Protein AF-G0NZN8-F1 (afdb_monomer_lite)

Radius of gyration: 22.57 Å; chains: 1; bounding box: 71×57×60 Å

pLDDT: mean 81.49, std 14.9, range [28.2, 96.81]

Sequence (370 aa):
MAAQNFDTPEHRAKIGELEAQDYAPNTYPTRTSLHMRRHNLELVEDEEGKVQGTLRNEEICMICEEEGSEEKELFSCDGQISGEMEDGRLMALEERHFRACNSKFHLECIIAYNAGNIDFHYAARTECQGKFLCPLHCCSVCNTEHKKQSAYEAELIECAQCFRAFHSKCCYPAGSEPVKVTMDFEKPTTFQMLVCPSHCHSAPALHHIPACCKPDCMKNGVLQSCRSCIRSFHPRCRAVRQINEMNAPRDQCDVCASEGVIVYIYQFMDLYNGFTLDMSTHGNISRYANNSCSNPNAEMFMKDSCTRKEKKILVLEKRCYLEAKKAIKRGEEVTIKYGDKNNGSPCFCDSCKPLVDPVELQWDKNAKDD

Secondary structure (DSSP, 8-state):
-PPP----HHHHHHHHHHHTS------TTTEEPPPPB-TTEEEEE-TTSPEEEEE----B-TTT-PBP-SSSPEEEP--B---EEETTEEPPTTTS---B---EEEHHHHHH--GGG--HHHHHSTTTT-S---GGGSBHHHHHTT-HHHHT-S-EEEBSSBS-EEETTT-PPTTPEEEEEEEESSSEEEEEEEE-GGGSPPPP-SS-EE--SSTT----SPPEEPSSSSEEE-GGG----EETTEEPPTTS-HHHHTTT-------EEEEETTEEEETTTS--GGGGPEE-SS--SEEEEEEEEEEEEETTEEEEEEEEEEEESS---TTPPPEE--SS--SSPPP-STTTS-----------TT----

Foldseek 3Di:
DDQPPCVDPVLLVVLVVLVVDDDDFLQPPQEAAAFAWDPQWDWDQDPVRAIAIEGHLDQAASQPRHHADPVFHKDFFSDFDAFWDDPRDGDDPVRDDGHGDSHIHGPVRQCNHQQLHDHQSQCCHPLAPVTRHFQQQFASACNLVLLGLVRNDDQWAAASTTSHIHRPQPGQAPPKDWHWYFYDDVHTTIGIHIHHCLPPDQDFAPAADEDAVDPPDPDDDDWAAARRDNYTHDLVSASYQYYPNHGQDSRHGNCVSSSHGHDDDALWADFPDPDIDGCPRPHDPVSSAAADAPDAQKEKDWDWDFPDADPNDTDTDIDIDIDGPDDADRSRGHHYHRPDDPPPDQDCHPVRNPPCPPPPPPDPPPPDDD

Organism: Caenorhabditis brenneri (NCBI:txid135651)

Structure (mmCIF, N/CA/C/O backbone):
data_AF-G0NZN8-F1
#
_entry.id   AF-G0NZN8-F1
#
loop_
_atom_site.group_PDB
_atom_site.id
_atom_site.type_symbol
_atom_site.label_atom_id
_atom_site.label_alt_id
_atom_site.label_comp_id
_atom_site.label_asym_id
_atom_site.label_entity_id
_atom_site.label_seq_id
_atom_site.pdbx_PDB_ins_code
_atom_site.Cartn_x
_atom_site.Cartn_y
_atom_site.Cartn_z
_atom_site.occupancy
_atom_site.B_iso_or_equiv
_atom_site.auth_seq_id
_atom_site.auth_comp_id
_atom_site.auth_asym_id
_atom_site.auth_atom_id
_atom_site.pdbx_PDB_model_num
ATOM 1 N N . MET A 1 1 ? -8.992 24.581 12.044 1.00 37.41 1 MET A N 1
ATOM 2 C CA . MET A 1 1 ? -8.002 23.754 12.765 1.00 37.41 1 MET A CA 1
ATOM 3 C C . MET A 1 1 ? -6.906 23.403 11.779 1.00 37.41 1 MET A C 1
ATOM 5 O O . MET A 1 1 ? -7.234 23.071 10.648 1.00 37.41 1 MET A O 1
ATOM 9 N N . ALA A 1 2 ? -5.640 23.628 12.130 1.00 40.56 2 ALA A N 1
ATOM 10 C CA . ALA A 1 2 ? -4.538 23.468 11.186 1.00 40.56 2 ALA A CA 1
ATOM 11 C C . ALA A 1 2 ? -4.242 21.976 10.997 1.00 40.56 2 ALA A C 1
ATOM 13 O O . ALA A 1 2 ? -3.986 21.283 11.977 1.00 40.56 2 ALA A O 1
ATOM 14 N N . ALA A 1 3 ? -4.283 21.490 9.753 1.00 54.34 3 ALA A N 1
ATOM 15 C CA . ALA A 1 3 ? -3.669 20.213 9.413 1.00 54.34 3 ALA A CA 1
ATOM 16 C C . ALA A 1 3 ? -2.225 20.215 9.934 1.00 54.34 3 ALA A C 1
ATOM 18 O O . ALA A 1 3 ? -1.553 21.250 9.859 1.00 54.34 3 ALA A O 1
ATOM 19 N N . GLN A 1 4 ? -1.760 19.092 10.484 1.00 62.84 4 GLN A N 1
ATOM 20 C CA . GLN A 1 4 ? -0.379 18.983 10.934 1.00 62.84 4 GLN A CA 1
ATOM 21 C C . GLN A 1 4 ? 0.535 19.330 9.751 1.00 62.84 4 GLN A C 1
ATOM 23 O O . GLN A 1 4 ? 0.457 18.721 8.682 1.00 62.84 4 GLN A O 1
ATOM 28 N N . ASN A 1 5 ? 1.317 20.401 9.905 1.00 66.94 5 ASN A N 1
ATOM 29 C CA . ASN A 1 5 ? 2.192 20.867 8.844 1.00 66.94 5 ASN A CA 1
ATOM 30 C C . ASN A 1 5 ? 3.453 20.007 8.858 1.00 66.94 5 ASN A C 1
ATOM 32 O O . ASN A 1 5 ? 4.399 20.300 9.583 1.00 66.94 5 ASN A O 1
ATOM 36 N N . PHE A 1 6 ? 3.438 18.938 8.068 1.00 71.75 6 PHE A N 1
ATOM 37 C CA . PHE A 1 6 ? 4.599 18.075 7.864 1.00 71.75 6 PHE A CA 1
ATOM 38 C C . PHE A 1 6 ? 5.681 18.743 7.003 1.00 71.75 6 PHE A C 1
ATOM 40 O O . PHE A 1 6 ? 6.759 18.201 6.842 1.00 71.75 6 PHE A O 1
ATOM 47 N N . ASP A 1 7 ? 5.449 19.949 6.483 1.00 74.12 7 ASP A N 1
ATOM 48 C CA . ASP A 1 7 ? 6.386 20.660 5.614 1.00 74.12 7 ASP A CA 1
ATOM 49 C C . ASP A 1 7 ? 7.458 21.438 6.413 1.00 74.12 7 ASP A C 1
ATOM 51 O O . ASP A 1 7 ? 7.776 22.600 6.122 1.00 74.12 7 ASP A O 1
ATOM 55 N N . THR A 1 8 ? 8.005 20.821 7.466 1.00 85.94 8 THR A N 1
ATOM 56 C CA . THR A 1 8 ? 9.124 21.392 8.229 1.00 85.94 8 THR A CA 1
ATOM 57 C C . THR A 1 8 ? 10.450 21.164 7.491 1.00 85.94 8 THR A C 1
ATOM 59 O O . THR A 1 8 ? 10.578 20.210 6.717 1.00 85.94 8 THR A O 1
ATOM 62 N N . PRO A 1 9 ? 11.465 22.033 7.672 1.00 88.44 9 PRO A N 1
ATOM 63 C CA . PRO A 1 9 ? 12.795 21.807 7.106 1.00 88.44 9 PRO A CA 1
ATOM 64 C C . PRO A 1 9 ? 13.386 20.441 7.475 1.00 88.44 9 PRO A C 1
ATOM 66 O O . PRO A 1 9 ? 13.993 19.801 6.623 1.00 88.44 9 PRO A O 1
ATOM 69 N N . GLU A 1 10 ? 13.165 19.981 8.706 1.00 87.75 10 GLU A N 1
ATOM 70 C CA . GLU A 1 10 ? 13.679 18.712 9.222 1.00 87.75 10 GLU A CA 1
ATOM 71 C C . GLU A 1 10 ? 13.008 17.511 8.542 1.00 87.75 10 GLU A C 1
ATOM 73 O O . GLU A 1 10 ? 13.684 16.561 8.152 1.00 87.75 10 GLU A O 1
ATOM 78 N N . HIS A 1 11 ? 11.687 17.560 8.344 1.00 87.50 11 HIS A N 1
ATOM 79 C CA . HIS A 1 11 ? 10.950 16.501 7.649 1.00 87.50 11 HIS A CA 1
ATOM 80 C C . HIS A 1 11 ? 11.342 16.418 6.170 1.00 87.50 11 HIS A C 1
ATOM 82 O O . HIS A 1 11 ? 11.660 15.338 5.673 1.00 87.50 11 HIS A O 1
ATOM 88 N N . ARG A 1 12 ? 11.451 17.570 5.491 1.00 87.38 12 ARG A N 1
ATOM 89 C CA . ARG A 1 12 ? 11.953 17.635 4.109 1.00 87.38 12 ARG A CA 1
ATOM 90 C C . ARG A 1 12 ? 13.384 17.121 3.977 1.00 87.38 12 ARG A C 1
ATOM 92 O O . ARG A 1 12 ? 13.693 16.483 2.976 1.00 87.38 12 ARG A O 1
ATOM 99 N N . ALA A 1 13 ? 14.246 17.384 4.961 1.00 90.19 13 ALA A N 1
ATOM 100 C CA . ALA A 1 13 ? 15.604 16.848 4.975 1.00 90.19 13 ALA A CA 1
ATOM 101 C C . ALA A 1 13 ? 15.589 15.313 5.056 1.00 90.19 13 ALA A C 1
ATOM 103 O O . ALA A 1 13 ? 16.227 14.667 4.229 1.00 90.19 13 ALA A O 1
ATOM 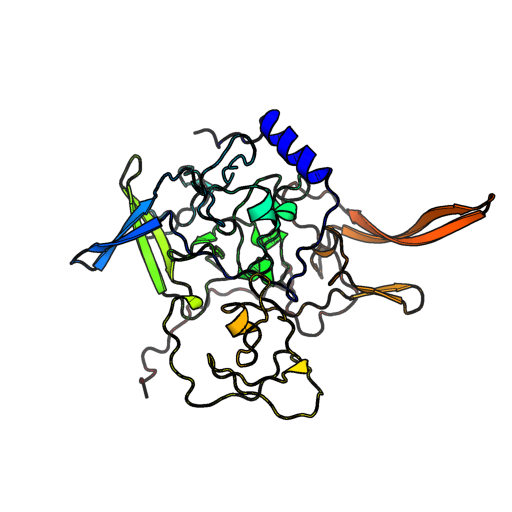104 N N . LYS A 1 14 ? 14.776 14.735 5.953 1.00 88.81 14 LYS A N 1
ATOM 105 C CA . LYS A 1 14 ? 14.597 13.277 6.078 1.00 88.81 14 LYS A CA 1
ATOM 106 C C . LYS A 1 14 ? 14.066 12.640 4.783 1.00 88.81 14 LYS A C 1
ATOM 108 O O . LYS A 1 14 ? 14.552 11.589 4.371 1.00 88.81 14 LYS A O 1
ATOM 113 N N . ILE A 1 15 ? 13.106 13.277 4.104 1.00 88.50 15 ILE A N 1
ATOM 114 C CA . ILE A 1 15 ? 12.644 12.822 2.779 1.00 88.50 15 ILE A CA 1
ATOM 115 C C . ILE A 1 15 ? 13.775 12.902 1.750 1.00 88.50 15 ILE A C 1
ATOM 117 O O . ILE A 1 15 ? 14.005 11.932 1.034 1.00 88.50 15 ILE A O 1
ATOM 121 N N . GLY A 1 16 ? 14.509 14.015 1.698 1.00 88.38 16 GLY A N 1
ATOM 122 C CA . GLY A 1 16 ? 15.619 14.197 0.762 1.00 88.38 16 GLY A CA 1
ATOM 123 C C . GLY A 1 16 ? 16.743 13.173 0.951 1.00 88.38 16 GLY A C 1
ATOM 124 O O . GLY A 1 16 ? 17.292 12.676 -0.030 1.00 88.38 16 GLY A O 1
ATOM 125 N N . GLU A 1 17 ? 17.053 12.803 2.195 1.00 89.31 17 GLU A N 1
ATOM 126 C CA . GLU A 1 17 ? 18.008 11.734 2.516 1.00 89.31 17 GLU A CA 1
ATOM 127 C C . GLU A 1 17 ? 17.549 10.372 1.989 1.00 89.31 17 GLU A C 1
ATOM 129 O O . GLU A 1 17 ? 18.358 9.611 1.460 1.00 89.31 17 GLU A O 1
ATOM 134 N N . LEU A 1 18 ? 16.253 10.070 2.096 1.00 87.06 18 LEU A N 1
ATOM 135 C CA . LEU A 1 18 ? 15.670 8.835 1.579 1.00 87.06 18 LEU A CA 1
ATOM 136 C C . LEU A 1 18 ? 15.604 8.830 0.044 1.00 87.06 18 LEU A C 1
ATOM 138 O O . LEU A 1 18 ? 15.877 7.813 -0.586 1.00 87.06 18 LEU A O 1
ATOM 142 N N . GLU A 1 19 ? 15.277 9.965 -0.575 1.00 84.62 19 GLU A N 1
ATOM 143 C CA . GLU A 1 19 ? 15.255 10.133 -2.034 1.00 84.62 19 GLU A CA 1
ATOM 144 C C . GLU A 1 19 ? 16.643 10.025 -2.668 1.00 84.62 19 GLU A C 1
ATOM 146 O O . GLU A 1 19 ? 16.759 9.554 -3.803 1.00 84.62 19 GLU A O 1
ATOM 151 N N . ALA A 1 20 ? 17.681 10.449 -1.942 1.00 85.81 20 ALA A N 1
ATOM 152 C CA . ALA A 1 20 ? 19.073 10.313 -2.354 1.00 85.81 20 ALA A CA 1
ATOM 153 C C . ALA A 1 20 ? 19.545 8.849 -2.379 1.00 85.81 20 ALA A C 1
ATOM 155 O O . ALA A 1 20 ? 20.560 8.550 -3.011 1.00 85.81 20 ALA A O 1
ATOM 156 N N . GLN A 1 21 ? 18.825 7.936 -1.720 1.00 83.50 21 GLN A N 1
ATOM 157 C CA . GLN A 1 21 ? 19.067 6.504 -1.842 1.00 83.50 21 GLN A CA 1
ATOM 158 C C . GLN A 1 21 ? 18.514 6.003 -3.181 1.00 83.50 21 GLN A C 1
ATOM 160 O O . GLN A 1 21 ? 17.389 6.327 -3.580 1.00 83.50 21 GLN A O 1
ATOM 165 N N . ASP A 1 22 ? 19.297 5.180 -3.884 1.00 75.94 22 ASP A N 1
ATOM 166 C CA . ASP A 1 22 ? 18.826 4.526 -5.103 1.00 75.94 22 ASP A CA 1
ATOM 167 C C . ASP A 1 22 ? 17.551 3.728 -4.802 1.00 75.94 22 ASP A C 1
ATOM 169 O O . ASP A 1 22 ? 17.490 2.934 -3.860 1.00 75.94 22 ASP A O 1
ATOM 173 N N . TYR A 1 23 ? 16.512 3.923 -5.619 1.00 75.25 23 TYR A N 1
ATOM 174 C CA . TYR A 1 23 ? 15.271 3.175 -5.460 1.00 75.25 23 TYR A CA 1
ATOM 175 C C . TYR A 1 23 ? 15.525 1.682 -5.702 1.00 75.25 23 TYR A C 1
ATOM 177 O O . TYR A 1 23 ? 15.785 1.254 -6.829 1.00 75.25 23 TYR A O 1
ATOM 185 N N . ALA A 1 24 ? 15.408 0.888 -4.640 1.00 70.38 24 ALA A N 1
ATOM 186 C CA . ALA A 1 24 ? 15.489 -0.562 -4.694 1.00 70.38 24 ALA A CA 1
ATOM 187 C C . ALA A 1 24 ? 14.076 -1.171 -4.612 1.00 70.38 24 ALA A C 1
ATOM 189 O O . ALA A 1 24 ? 13.391 -0.977 -3.606 1.00 70.38 24 ALA A O 1
ATOM 190 N N . PRO A 1 25 ? 13.609 -1.916 -5.634 1.00 67.88 25 PRO A N 1
ATOM 191 C CA . PRO A 1 25 ? 12.319 -2.591 -5.563 1.00 67.88 25 PRO A CA 1
ATOM 192 C C . PRO A 1 25 ? 12.316 -3.674 -4.473 1.00 67.88 25 PRO A C 1
ATOM 194 O O . PRO A 1 25 ? 13.276 -4.426 -4.311 1.00 67.88 25 PRO A O 1
ATOM 197 N N . ASN A 1 26 ? 11.189 -3.812 -3.774 1.00 71.56 26 ASN A N 1
ATOM 198 C CA . ASN A 1 26 ? 11.023 -4.634 -2.566 1.00 71.56 26 ASN A CA 1
ATOM 199 C C . ASN A 1 26 ? 11.030 -6.173 -2.775 1.00 71.56 26 ASN A C 1
ATOM 201 O O . ASN A 1 26 ? 10.615 -6.918 -1.893 1.00 71.56 26 ASN A O 1
ATOM 205 N N . THR A 1 27 ? 11.508 -6.701 -3.908 1.00 76.94 27 THR A N 1
ATOM 206 C CA . THR A 1 27 ? 11.572 -8.147 -4.259 1.00 76.94 27 THR A CA 1
ATOM 207 C C . THR A 1 27 ? 10.256 -8.951 -4.167 1.00 76.94 27 THR A C 1
ATOM 209 O O . THR A 1 27 ? 10.263 -10.179 -4.332 1.00 76.94 27 THR A O 1
ATOM 212 N N . TYR A 1 28 ? 9.116 -8.284 -3.968 1.00 77.81 28 TYR A N 1
ATOM 213 C CA . TYR A 1 28 ? 7.790 -8.898 -3.987 1.00 77.81 28 TYR A CA 1
ATOM 214 C C . TYR A 1 28 ? 7.434 -9.382 -5.411 1.00 77.81 28 TYR A C 1
ATOM 216 O O . TYR A 1 28 ? 7.792 -8.718 -6.386 1.00 77.81 28 TYR A O 1
ATOM 224 N N . PRO A 1 29 ? 6.733 -10.524 -5.588 1.00 77.38 29 PRO A N 1
ATOM 225 C CA . PRO A 1 29 ? 6.253 -11.462 -4.564 1.00 77.38 29 PRO A CA 1
ATOM 226 C C . PRO A 1 29 ? 7.259 -12.568 -4.205 1.00 77.38 29 PRO A C 1
ATOM 228 O O . PRO A 1 29 ? 6.920 -13.484 -3.461 1.00 77.38 29 PRO A O 1
ATOM 231 N N . THR A 1 30 ? 8.480 -12.553 -4.750 1.00 80.75 30 THR A N 1
ATOM 232 C CA . THR A 1 30 ? 9.438 -13.663 -4.566 1.00 80.75 30 THR A CA 1
ATOM 233 C C . THR A 1 30 ? 9.820 -13.842 -3.095 1.00 80.75 30 THR A C 1
ATOM 235 O O . THR A 1 30 ? 9.888 -14.975 -2.600 1.00 80.75 30 THR A O 1
ATOM 238 N N . ARG A 1 31 ? 10.027 -12.718 -2.400 1.00 82.69 31 ARG A N 1
ATOM 239 C CA . ARG A 1 31 ? 10.201 -12.625 -0.949 1.00 82.69 31 ARG A CA 1
ATOM 240 C C . ARG A 1 31 ? 9.135 -11.685 -0.404 1.00 82.69 31 ARG A C 1
ATOM 242 O O . ARG A 1 31 ? 8.933 -10.621 -0.979 1.00 82.69 31 ARG A O 1
ATOM 249 N N . THR A 1 32 ? 8.463 -12.066 0.676 1.00 87.00 32 THR A N 1
ATOM 250 C CA . THR A 1 32 ? 7.438 -11.232 1.321 1.00 87.00 32 THR A CA 1
ATOM 251 C C . THR A 1 32 ? 7.521 -11.335 2.842 1.00 87.00 32 THR A C 1
ATOM 253 O O . THR A 1 32 ? 7.977 -12.349 3.373 1.00 87.00 32 THR A O 1
ATOM 256 N N . SER A 1 33 ? 7.042 -10.318 3.547 1.00 88.12 33 SER A N 1
ATOM 257 C CA . SER A 1 33 ? 6.742 -10.381 4.973 1.00 88.12 33 SER A CA 1
ATOM 258 C C . SER A 1 33 ? 5.305 -10.848 5.201 1.00 88.12 33 SER A C 1
ATOM 260 O O . SER A 1 33 ? 4.457 -10.716 4.311 1.00 88.12 33 SER A O 1
ATOM 262 N N . LEU A 1 34 ? 5.036 -11.392 6.388 1.00 86.56 34 LEU A N 1
ATOM 263 C CA . LEU A 1 34 ? 3.664 -11.562 6.883 1.00 86.56 34 LEU A CA 1
ATOM 264 C C . LEU A 1 34 ? 3.068 -10.207 7.267 1.00 86.56 34 LEU A C 1
ATOM 266 O O . LEU A 1 34 ? 3.809 -9.278 7.600 1.00 86.56 34 LEU A O 1
ATOM 270 N N . HIS A 1 35 ? 1.738 -10.095 7.247 1.00 87.06 35 HIS A N 1
ATOM 271 C CA . HIS A 1 35 ? 1.101 -8.894 7.768 1.00 87.06 35 HIS A CA 1
ATOM 272 C C . HIS A 1 35 ? 1.284 -8.820 9.281 1.00 87.06 35 HIS A C 1
ATOM 274 O O . HIS A 1 35 ? 1.063 -9.786 10.011 1.00 87.06 35 HIS A O 1
ATOM 280 N N . MET A 1 36 ? 1.681 -7.647 9.760 1.00 90.69 36 MET A N 1
ATOM 281 C CA . MET A 1 36 ? 1.890 -7.439 11.189 1.00 90.69 36 MET A CA 1
ATOM 282 C C . MET A 1 36 ? 0.570 -7.342 11.926 1.00 90.69 36 MET A C 1
ATOM 284 O O . MET A 1 36 ? -0.392 -6.740 11.435 1.00 90.69 36 MET A O 1
ATOM 288 N N . ARG A 1 37 ? 0.555 -7.877 13.145 1.00 90.81 37 ARG A N 1
ATOM 289 C CA . ARG A 1 37 ? -0.534 -7.638 14.085 1.00 90.81 37 ARG A CA 1
ATOM 290 C C . ARG A 1 37 ? -0.518 -6.188 14.542 1.00 90.81 37 ARG A C 1
ATOM 292 O O . ARG A 1 37 ? 0.534 -5.568 14.665 1.00 90.81 37 ARG A O 1
ATOM 299 N N . ARG A 1 38 ? -1.704 -5.658 14.805 1.00 91.25 38 ARG A N 1
ATOM 300 C CA . ARG A 1 38 ? -1.876 -4.313 15.339 1.00 91.25 38 ARG A CA 1
ATOM 301 C C . ARG A 1 38 ? -1.815 -4.366 16.866 1.00 91.25 38 ARG A C 1
ATOM 303 O O . ARG A 1 38 ? -2.842 -4.528 17.505 1.00 91.25 38 ARG A O 1
ATOM 310 N N . HIS A 1 39 ? -0.619 -4.281 17.449 1.00 90.25 39 HIS A N 1
ATOM 311 C CA . HIS A 1 39 ? -0.459 -4.346 18.912 1.00 90.25 39 HIS A CA 1
ATOM 312 C C . HIS A 1 39 ? -0.761 -3.020 19.630 1.00 90.25 39 HIS A C 1
ATOM 314 O O . HIS A 1 39 ? -1.086 -3.026 20.812 1.00 90.25 39 HIS A O 1
ATOM 320 N N . ASN A 1 40 ? -0.752 -1.895 18.911 1.00 92.50 40 ASN A N 1
ATOM 321 C CA . ASN A 1 40 ? -1.072 -0.578 19.466 1.00 92.50 40 ASN A CA 1
ATOM 322 C C . ASN A 1 40 ? -2.582 -0.287 19.575 1.00 92.50 40 ASN A C 1
ATOM 324 O O . ASN A 1 40 ? -2.948 0.821 19.966 1.00 92.50 40 ASN A O 1
ATOM 328 N N . LEU A 1 41 ? -3.451 -1.234 19.203 1.00 95.06 41 LEU A N 1
ATOM 329 C CA . LEU A 1 41 ? -4.902 -1.146 19.369 1.00 95.06 41 LEU A CA 1
ATOM 330 C C . LEU A 1 41 ? -5.401 -2.380 20.118 1.00 95.06 41 LEU A C 1
ATOM 332 O O . LEU A 1 41 ? -5.391 -3.489 19.589 1.00 95.06 41 LEU A O 1
ATOM 336 N N . GLU A 1 42 ? -5.870 -2.168 21.340 1.00 94.88 42 GLU A N 1
ATOM 337 C CA . GLU A 1 42 ? -6.521 -3.199 22.142 1.00 94.88 42 GLU A CA 1
ATOM 338 C C . GLU A 1 42 ? -8.036 -3.083 21.996 1.00 94.88 42 GLU A C 1
ATOM 340 O O . GLU A 1 42 ? -8.571 -1.979 22.065 1.00 94.88 42 GLU A O 1
ATOM 345 N N . LEU A 1 43 ? -8.717 -4.210 21.788 1.00 94.88 43 LEU A N 1
ATOM 346 C CA . LEU A 1 43 ? -10.169 -4.270 21.641 1.00 94.88 43 LEU A CA 1
ATOM 347 C C . LEU A 1 43 ? -10.769 -5.046 22.809 1.00 94.88 43 LEU A C 1
ATOM 349 O O . LEU A 1 43 ? -10.331 -6.160 23.100 1.00 94.88 43 LEU A O 1
ATOM 353 N N . VAL A 1 44 ? -11.794 -4.476 23.432 1.00 95.44 44 VAL A N 1
ATOM 354 C CA . VAL A 1 44 ? -12.576 -5.109 24.495 1.00 95.44 44 VAL A CA 1
ATOM 355 C C . VAL A 1 44 ? -14.045 -5.032 24.109 1.00 95.44 44 VAL A C 1
ATOM 357 O O . VAL A 1 44 ? -14.571 -3.946 23.880 1.00 95.44 44 VAL A O 1
ATOM 360 N N . GLU A 1 45 ? -14.701 -6.181 24.012 1.00 94.12 45 GLU A N 1
ATOM 361 C CA . GLU A 1 45 ? -16.146 -6.259 23.807 1.00 94.12 45 GLU A CA 1
ATOM 362 C C . GLU A 1 45 ? -16.846 -6.269 25.169 1.00 94.12 45 GLU A C 1
ATOM 364 O O . GLU A 1 45 ? -16.458 -7.027 26.063 1.00 94.12 45 GLU A O 1
ATOM 369 N N . ASP A 1 46 ? -17.828 -5.388 25.350 1.00 91.19 46 ASP A N 1
ATOM 370 C CA . ASP A 1 46 ? -18.638 -5.344 26.565 1.00 91.19 46 ASP A CA 1
ATOM 371 C C . ASP A 1 46 ? -19.783 -6.375 26.541 1.00 91.19 46 ASP A C 1
ATOM 373 O O . ASP A 1 46 ? -20.024 -7.061 25.548 1.00 91.19 46 ASP A O 1
ATOM 377 N N . GLU A 1 47 ? -20.508 -6.497 27.657 1.00 89.94 47 GLU A N 1
ATOM 378 C CA . GLU A 1 47 ? -21.638 -7.434 27.786 1.00 89.94 47 GLU A CA 1
ATOM 379 C C . GLU A 1 47 ? -22.793 -7.138 26.806 1.00 89.94 47 GLU A C 1
ATOM 381 O O . GLU A 1 47 ? -23.636 -8.001 26.563 1.00 89.94 47 GLU A O 1
ATOM 386 N N . GLU A 1 48 ? -22.839 -5.931 26.235 1.00 88.31 48 GLU A N 1
ATOM 387 C CA . GLU A 1 48 ? -23.845 -5.484 25.268 1.00 88.31 48 GLU A CA 1
ATOM 388 C C . GLU A 1 48 ? -23.392 -5.704 23.810 1.00 88.31 48 GLU A C 1
ATOM 390 O O . GLU A 1 48 ? -24.132 -5.366 22.880 1.00 88.31 48 GLU A O 1
ATOM 395 N N . GLY A 1 49 ? -22.194 -6.262 23.597 1.00 87.62 49 GLY A N 1
ATOM 396 C CA . GLY A 1 49 ? -21.599 -6.486 22.279 1.00 87.62 49 GLY A CA 1
ATOM 397 C C . GLY A 1 49 ? -21.022 -5.222 21.634 1.00 87.62 49 GLY A C 1
ATOM 398 O O . GLY A 1 49 ? -20.795 -5.186 20.421 1.00 87.62 49 GLY A O 1
ATOM 399 N N . LYS A 1 50 ? -20.816 -4.141 22.398 1.00 90.94 50 LYS A N 1
ATOM 400 C CA . LYS A 1 50 ? -20.117 -2.950 21.902 1.00 90.94 50 LYS A CA 1
ATOM 401 C C . LYS A 1 50 ? -18.620 -3.127 22.092 1.00 90.94 50 LYS A C 1
ATOM 403 O O . LYS A 1 50 ? -18.143 -3.527 23.150 1.00 90.94 50 LYS A O 1
ATOM 408 N N . VAL A 1 51 ? -17.868 -2.751 21.065 1.00 95.75 51 VAL A N 1
ATOM 409 C CA . VAL A 1 51 ? -16.412 -2.870 21.062 1.00 95.75 51 VAL A CA 1
ATOM 410 C C . VAL A 1 51 ? -15.790 -1.531 21.452 1.00 95.75 51 VAL A C 1
ATOM 412 O O . VAL A 1 51 ? -15.936 -0.525 20.750 1.00 95.75 51 VAL A O 1
ATOM 415 N N . GLN A 1 52 ? -15.087 -1.528 22.579 1.00 96.56 52 GLN A N 1
ATOM 416 C CA . GLN A 1 52 ? -14.221 -0.443 23.028 1.00 96.56 52 GLN A CA 1
ATOM 417 C C . GLN A 1 52 ? -12.800 -0.680 22.520 1.00 96.56 52 GLN A C 1
ATOM 419 O O . GLN A 1 52 ? -12.307 -1.808 22.530 1.00 96.56 52 GLN A O 1
ATOM 424 N N . GLY A 1 53 ? -12.149 0.381 22.055 1.00 95.88 53 GLY A N 1
ATOM 425 C CA . GLY A 1 53 ? -10.782 0.362 21.558 1.00 95.88 53 GLY A CA 1
ATOM 426 C C . GLY A 1 53 ? -9.881 1.288 22.361 1.00 95.88 53 GLY A C 1
ATOM 427 O O . GLY A 1 53 ? -10.198 2.464 22.536 1.00 95.88 53 GLY A O 1
ATOM 428 N N . THR A 1 54 ? -8.723 0.787 22.776 1.00 95.31 54 THR A N 1
ATOM 429 C CA . THR A 1 54 ? -7.685 1.589 23.430 1.00 95.31 54 THR A CA 1
ATOM 430 C C . THR A 1 54 ? -6.471 1.681 22.518 1.00 95.31 54 THR A C 1
ATOM 432 O O . THR A 1 54 ? -5.814 0.675 22.244 1.00 95.31 54 THR A O 1
ATOM 435 N N . LEU A 1 55 ? -6.157 2.895 22.054 1.00 93.31 55 LEU A N 1
ATOM 436 C CA . LEU A 1 55 ? -4.924 3.168 21.319 1.00 93.31 55 LEU A CA 1
ATOM 437 C C . LEU A 1 55 ? -3.785 3.421 22.299 1.00 93.31 55 LEU A C 1
ATOM 439 O O . LEU A 1 55 ? -3.775 4.418 23.020 1.00 93.31 55 LEU A O 1
ATOM 443 N N . ARG A 1 56 ? -2.806 2.523 22.306 1.00 91.75 56 ARG A N 1
ATOM 444 C CA . ARG A 1 56 ? -1.615 2.667 23.139 1.00 91.75 56 ARG A CA 1
ATOM 445 C C . ARG A 1 56 ? -0.625 3.602 22.451 1.00 91.75 56 ARG A C 1
ATOM 447 O O . ARG A 1 56 ? -0.386 3.495 21.248 1.00 91.75 56 ARG A O 1
ATOM 454 N N . ASN A 1 57 ? -0.064 4.543 23.203 1.00 87.19 57 ASN A N 1
ATOM 455 C CA . ASN A 1 57 ? 1.016 5.398 22.720 1.00 87.19 57 ASN A CA 1
ATOM 456 C C . ASN A 1 57 ? 2.354 4.776 23.128 1.00 87.19 57 ASN A C 1
ATOM 458 O O . ASN A 1 57 ? 2.930 5.149 24.147 1.00 87.19 57 ASN A O 1
ATOM 462 N N . GLU A 1 58 ? 2.777 3.760 22.382 1.00 85.25 58 GLU A N 1
ATOM 463 C CA . GLU A 1 58 ? 3.997 3.010 22.671 1.00 85.25 58 GLU A CA 1
ATOM 464 C C . GLU A 1 58 ? 5.185 3.630 21.922 1.00 85.25 58 GLU A C 1
ATOM 466 O O . GLU A 1 58 ? 5.083 3.996 20.751 1.00 85.25 58 GLU A O 1
ATOM 471 N N . GLU A 1 59 ? 6.328 3.747 22.599 1.00 92.25 59 GLU A N 1
ATOM 472 C CA . GLU A 1 59 ? 7.599 4.185 22.003 1.00 92.25 59 GLU A CA 1
ATOM 473 C C . GLU A 1 59 ? 8.381 2.980 21.459 1.00 92.25 59 GLU A C 1
ATOM 475 O O . GLU A 1 59 ? 9.568 2.815 21.735 1.00 92.25 59 GLU A O 1
ATOM 480 N N . ILE A 1 60 ? 7.696 2.117 20.701 1.00 95.06 60 ILE A N 1
ATOM 481 C CA . ILE A 1 60 ? 8.276 0.918 20.085 1.00 95.06 60 ILE A CA 1
ATOM 482 C C . ILE A 1 60 ? 8.024 0.890 18.579 1.00 95.06 60 ILE A C 1
ATOM 484 O O . ILE A 1 60 ? 7.085 1.495 18.057 1.00 95.06 60 ILE A O 1
ATOM 488 N N . CYS A 1 61 ? 8.874 0.164 17.863 1.00 95.56 61 CYS A N 1
ATOM 489 C CA . CYS A 1 61 ? 8.702 -0.095 16.444 1.00 95.56 61 CYS A CA 1
ATOM 490 C C . CYS A 1 61 ? 7.572 -1.106 16.213 1.00 95.56 61 CYS A C 1
ATOM 492 O O . CYS A 1 61 ? 7.655 -2.242 16.678 1.00 95.56 61 CYS A O 1
ATOM 494 N N . MET A 1 62 ? 6.586 -0.764 15.376 1.00 94.50 62 MET A N 1
ATOM 495 C CA . MET A 1 62 ? 5.462 -1.663 15.074 1.00 94.50 62 MET A CA 1
ATOM 496 C C . MET A 1 62 ? 5.871 -2.961 14.342 1.00 94.50 62 MET A C 1
ATOM 498 O O . MET A 1 62 ? 5.033 -3.845 14.173 1.00 94.50 62 MET A O 1
ATOM 502 N N . ILE A 1 63 ? 7.119 -3.063 13.860 1.00 93.50 63 ILE A N 1
ATOM 503 C CA . ILE A 1 63 ? 7.641 -4.224 13.117 1.00 93.50 63 ILE A CA 1
ATOM 504 C C . ILE A 1 63 ? 8.464 -5.158 14.000 1.00 93.50 63 ILE A C 1
ATOM 506 O O . ILE A 1 63 ? 8.214 -6.360 13.995 1.00 93.50 63 ILE A O 1
ATOM 510 N N . CYS A 1 64 ? 9.474 -4.633 14.698 1.00 93.88 64 CYS A N 1
ATOM 511 C CA . CYS A 1 64 ? 10.384 -5.451 15.505 1.00 93.88 64 CYS A CA 1
ATOM 512 C C . CYS A 1 64 ? 10.052 -5.453 17.000 1.00 93.88 64 CYS A C 1
ATOM 514 O O . CYS A 1 64 ? 10.679 -6.209 17.730 1.00 93.88 64 CYS A O 1
ATOM 516 N N . GLU A 1 65 ? 9.086 -4.639 17.442 1.00 94.44 65 GLU A N 1
ATOM 517 C CA . GLU A 1 65 ? 8.652 -4.521 18.844 1.00 94.44 65 GLU A CA 1
ATOM 518 C C . GLU A 1 65 ? 9.762 -4.036 19.804 1.00 94.44 65 GLU A C 1
ATOM 520 O O . GLU A 1 65 ? 9.643 -4.159 21.019 1.00 94.44 65 GLU A O 1
ATOM 525 N N . GLU A 1 66 ? 10.835 -3.448 19.266 1.00 95.44 66 GLU A N 1
ATOM 526 C CA . GLU A 1 66 ? 11.933 -2.848 20.036 1.00 95.44 66 GLU A CA 1
ATOM 527 C C . GLU A 1 66 ? 11.733 -1.334 20.215 1.00 95.44 66 GLU A C 1
ATOM 529 O O . GLU A 1 66 ? 11.183 -0.663 19.334 1.00 95.44 66 GLU A O 1
ATOM 534 N N . GLU A 1 67 ? 12.205 -0.802 21.346 1.00 95.31 67 GLU A N 1
ATOM 535 C CA . GLU A 1 67 ? 12.245 0.636 21.637 1.00 95.31 67 GLU A CA 1
ATOM 536 C C . GLU A 1 67 ? 13.240 1.378 20.734 1.00 95.31 67 GLU A C 1
ATOM 538 O O . GLU A 1 67 ? 14.228 0.811 20.259 1.00 95.31 67 GLU A O 1
ATOM 543 N N . GLY A 1 68 ? 12.997 2.675 20.540 1.00 91.62 68 GLY A N 1
ATOM 544 C CA . GLY A 1 68 ? 13.936 3.552 19.847 1.00 91.62 68 GLY A CA 1
ATOM 545 C C . GLY A 1 68 ? 15.218 3.792 20.646 1.00 91.62 68 GLY A C 1
ATOM 546 O O . GLY A 1 68 ? 15.212 3.840 21.876 1.00 91.62 68 GLY A O 1
ATOM 547 N N . SER A 1 69 ? 16.324 4.005 19.939 1.00 91.62 69 SER A N 1
ATOM 548 C CA . SER A 1 69 ? 17.615 4.377 20.525 1.00 91.62 69 SER A CA 1
ATOM 549 C C . SER A 1 69 ? 18.261 5.533 19.758 1.00 91.62 69 SER A C 1
ATOM 551 O O . SER A 1 69 ? 17.771 5.937 18.704 1.00 91.62 69 SER A O 1
ATOM 553 N N . GLU A 1 70 ? 19.381 6.065 20.258 1.00 86.00 70 GLU A N 1
ATOM 554 C CA . GLU A 1 70 ? 20.158 7.084 19.529 1.00 86.00 70 GLU A CA 1
ATOM 555 C C . GLU A 1 70 ? 20.668 6.570 18.169 1.00 86.00 70 GLU A C 1
ATOM 557 O O . GLU A 1 70 ? 20.804 7.347 17.228 1.00 86.00 70 GLU A O 1
ATOM 562 N N . GLU A 1 71 ? 20.919 5.261 18.049 1.00 87.50 71 GLU A N 1
ATOM 563 C CA . GLU A 1 71 ? 21.386 4.625 16.809 1.00 87.50 71 GLU A CA 1
ATOM 564 C C . GLU A 1 71 ? 20.232 4.204 15.885 1.00 87.50 71 GLU A C 1
ATOM 566 O O . GLU A 1 71 ? 20.416 4.100 14.672 1.00 87.50 71 GLU A O 1
ATOM 571 N N . LYS A 1 72 ? 19.040 3.962 16.447 1.00 90.38 72 LYS A N 1
ATOM 572 C CA . LYS A 1 72 ? 17.832 3.546 15.724 1.00 90.38 72 LYS A CA 1
ATOM 573 C C . LYS A 1 72 ? 16.641 4.402 16.151 1.00 90.38 72 LYS A C 1
ATOM 575 O O . LYS A 1 72 ? 15.843 4.009 16.999 1.00 90.38 72 LYS A O 1
ATOM 580 N N . GLU A 1 73 ? 16.523 5.585 15.553 1.00 92.94 73 GLU A N 1
ATOM 581 C CA . GLU A 1 73 ? 15.401 6.494 15.809 1.00 92.94 73 GLU A CA 1
ATOM 582 C C . GLU A 1 73 ? 14.072 5.879 15.324 1.00 92.94 73 GLU A C 1
ATOM 584 O O . GLU A 1 73 ? 13.998 5.258 14.256 1.00 92.94 73 GLU A O 1
ATOM 589 N N . LEU A 1 74 ? 13.004 6.091 16.098 1.00 94.31 74 LEU A N 1
ATOM 590 C CA . LEU A 1 74 ? 11.635 5.804 15.682 1.00 94.31 74 LEU A CA 1
ATOM 591 C C . LEU A 1 74 ? 11.046 6.986 14.912 1.00 94.31 74 LEU A C 1
ATOM 593 O O . LEU A 1 74 ? 10.969 8.107 15.410 1.00 94.31 74 LEU A O 1
ATOM 597 N N . PHE A 1 75 ? 10.535 6.711 13.718 1.00 90.88 75 PHE A N 1
ATOM 598 C CA . PHE A 1 75 ? 9.824 7.685 12.899 1.00 90.88 75 PHE A CA 1
ATOM 599 C C . PHE A 1 75 ? 8.324 7.480 13.057 1.00 90.88 75 PHE A C 1
ATOM 601 O O . PHE A 1 75 ? 7.834 6.350 13.048 1.00 90.88 75 PHE A O 1
ATOM 608 N N . SER A 1 76 ? 7.594 8.584 13.194 1.00 92.94 76 SER A N 1
ATOM 609 C CA . SER A 1 76 ? 6.135 8.567 13.300 1.00 92.94 76 SER A CA 1
ATOM 610 C C . SER A 1 76 ? 5.497 8.609 11.918 1.00 92.94 76 SER A C 1
ATOM 612 O O . SER A 1 76 ? 6.013 9.249 11.004 1.00 92.94 76 SER A O 1
ATOM 614 N N . CYS A 1 77 ? 4.369 7.924 11.768 1.00 94.19 77 CYS A N 1
ATOM 615 C CA . CYS A 1 77 ? 3.581 8.002 10.551 1.00 94.19 77 CYS A CA 1
ATOM 616 C C . CYS A 1 77 ? 2.919 9.386 10.396 1.00 94.19 77 CYS A C 1
ATOM 618 O O . CYS A 1 77 ? 2.289 9.880 11.326 1.00 94.19 77 CYS A O 1
ATOM 620 N N . ASP A 1 78 ? 2.975 9.961 9.192 1.00 93.25 78 ASP A N 1
ATOM 621 C CA . ASP A 1 78 ? 2.337 11.246 8.846 1.00 93.25 78 ASP A CA 1
ATOM 622 C C . ASP A 1 78 ? 0.829 11.117 8.541 1.00 93.25 78 ASP A C 1
ATOM 624 O O . ASP A 1 78 ? 0.154 12.074 8.146 1.00 93.25 78 ASP A O 1
ATOM 628 N N . GLY A 1 79 ? 0.299 9.896 8.621 1.00 92.12 79 GLY A N 1
ATOM 629 C CA . GLY A 1 79 ? -1.093 9.591 8.333 1.00 92.12 79 GLY A CA 1
ATOM 630 C C . GLY A 1 79 ? -2.033 9.961 9.479 1.00 92.12 79 GLY A C 1
ATOM 631 O O . GLY A 1 79 ? -1.613 10.260 10.595 1.00 92.12 79 GLY A O 1
ATOM 632 N N . GLN A 1 80 ? -3.335 9.888 9.212 1.00 92.44 80 GLN A N 1
ATOM 633 C CA . GLN A 1 80 ? -4.379 10.023 10.229 1.00 92.44 80 GLN A CA 1
ATOM 634 C C . GLN A 1 80 ? -5.242 8.766 10.296 1.00 92.44 80 GLN A C 1
ATOM 636 O O . GLN A 1 80 ? -5.378 8.053 9.298 1.00 92.44 80 GLN A O 1
ATOM 641 N N . ILE A 1 81 ? -5.813 8.493 11.463 1.00 93.06 81 ILE A N 1
ATOM 642 C CA . ILE A 1 81 ? -6.713 7.356 11.665 1.00 93.06 81 ILE A CA 1
ATOM 643 C C . ILE A 1 81 ? -7.937 7.529 10.764 1.00 93.06 81 ILE A C 1
ATOM 645 O O . ILE A 1 81 ? -8.523 8.611 10.682 1.00 93.06 81 ILE A O 1
ATOM 649 N N . SER A 1 82 ? -8.311 6.464 10.062 1.00 92.50 82 SER A N 1
ATOM 650 C CA . SER A 1 82 ? -9.446 6.472 9.141 1.00 92.50 82 SER A CA 1
ATOM 651 C C . SER A 1 82 ? -10.674 5.774 9.726 1.00 92.50 82 SER A C 1
ATOM 653 O O . SER A 1 82 ? -10.583 4.991 10.667 1.00 92.50 82 SER A O 1
ATOM 655 N N . GLY A 1 83 ? -11.843 6.061 9.148 1.00 92.75 83 GLY A N 1
ATOM 656 C CA . GLY A 1 83 ? -13.091 5.383 9.499 1.00 92.75 83 GLY A CA 1
ATOM 657 C C . GLY A 1 83 ? -13.947 6.085 10.553 1.00 92.75 83 GLY A C 1
ATOM 658 O O . GLY A 1 83 ? -14.902 5.479 11.018 1.00 92.75 83 GLY A O 1
ATOM 659 N N . GLU A 1 84 ? -13.648 7.330 10.939 1.00 94.75 84 GLU A N 1
ATOM 660 C CA . GLU A 1 84 ? -14.470 8.076 11.908 1.00 94.75 84 GLU A CA 1
ATOM 661 C C . GLU A 1 84 ? -15.938 8.169 11.454 1.00 94.75 84 GLU A C 1
ATOM 663 O O . GLU A 1 84 ? -16.230 8.398 10.272 1.00 94.75 84 GLU A O 1
ATOM 668 N N . MET A 1 85 ? -16.850 7.943 12.401 1.00 94.44 85 MET A N 1
ATOM 669 C CA . MET A 1 85 ? -18.290 7.917 12.182 1.00 94.44 85 MET A CA 1
ATOM 670 C C . MET A 1 85 ? -19.007 9.036 12.936 1.00 94.44 85 MET A C 1
ATOM 672 O O . MET A 1 85 ? -18.735 9.274 14.110 1.00 94.44 85 MET A O 1
ATOM 676 N N . GLU A 1 86 ? -20.020 9.612 12.293 1.00 93.25 86 GLU A N 1
ATOM 677 C CA . GLU A 1 86 ? -20.992 10.529 12.894 1.00 93.25 86 GLU A CA 1
ATOM 678 C C . GLU A 1 86 ? -22.402 10.108 12.452 1.00 93.25 86 GLU A C 1
ATOM 680 O O . GLU A 1 86 ? -22.610 9.714 11.302 1.00 93.25 86 GLU A O 1
ATOM 685 N N . ASP A 1 87 ? -23.359 10.069 13.385 1.00 90.31 87 ASP A N 1
ATOM 686 C CA . ASP A 1 87 ? -24.750 9.643 13.140 1.00 90.31 87 ASP A CA 1
ATOM 687 C C . ASP A 1 87 ? -24.892 8.314 12.365 1.00 90.31 87 ASP A C 1
ATOM 689 O O . ASP A 1 87 ? -25.781 8.114 11.532 1.00 90.31 87 ASP A O 1
ATOM 693 N N . GLY A 1 88 ? -23.987 7.367 12.634 1.00 89.00 88 GLY A N 1
ATOM 694 C CA . GLY A 1 88 ? -23.992 6.044 12.008 1.00 89.00 88 GLY A CA 1
ATOM 695 C C . GLY A 1 88 ? -23.457 6.002 10.573 1.00 89.00 88 GLY A C 1
ATOM 696 O O . GLY A 1 88 ? -23.560 4.952 9.936 1.00 89.00 88 GLY A O 1
ATOM 697 N N . ARG A 1 89 ? -22.859 7.088 10.069 1.00 90.69 89 ARG A N 1
ATOM 698 C CA . ARG A 1 89 ? -22.257 7.180 8.731 1.00 90.69 89 ARG A CA 1
ATOM 699 C C . ARG A 1 89 ? -20.765 7.481 8.820 1.00 90.69 89 ARG A C 1
ATOM 701 O O . ARG A 1 89 ? -20.322 8.133 9.756 1.00 90.69 89 ARG A O 1
ATOM 708 N N . LEU A 1 90 ? -19.997 7.012 7.835 1.00 90.25 90 LEU A N 1
ATOM 709 C CA . LEU A 1 90 ? -18.600 7.417 7.661 1.00 90.25 90 LEU A CA 1
ATOM 710 C C . LEU A 1 90 ? -18.543 8.909 7.329 1.00 90.25 90 LEU A C 1
ATOM 712 O O . LEU A 1 90 ? -19.156 9.333 6.350 1.00 90.25 90 LEU A O 1
ATOM 716 N N . MET A 1 91 ? -17.786 9.675 8.108 1.00 91.50 91 MET A N 1
ATOM 717 C CA . MET A 1 91 ? -17.554 11.096 7.834 1.00 91.50 91 MET A CA 1
ATOM 718 C C . MET A 1 91 ? -16.693 11.268 6.580 1.00 91.50 91 MET A C 1
ATOM 720 O O . MET A 1 91 ? -15.823 10.429 6.330 1.00 91.50 91 MET A O 1
ATOM 724 N N . ALA A 1 92 ? -16.858 12.344 5.812 1.00 86.50 92 ALA A N 1
ATOM 725 C CA . ALA A 1 92 ? -15.931 12.654 4.719 1.00 86.50 92 ALA A CA 1
ATOM 726 C C . ALA A 1 92 ? -14.569 13.126 5.268 1.00 86.50 92 ALA A C 1
ATOM 728 O O . ALA A 1 92 ? -14.481 13.586 6.405 1.00 86.50 92 ALA A O 1
ATOM 729 N N . LEU A 1 93 ? -13.481 13.007 4.497 1.00 82.94 93 LEU A N 1
ATOM 730 C CA . LEU A 1 93 ? -12.137 13.371 4.980 1.00 82.94 93 LEU A CA 1
ATOM 731 C C . LEU A 1 93 ? -12.056 14.838 5.432 1.00 82.94 93 LEU A C 1
ATOM 733 O O . LEU A 1 93 ? -11.355 15.141 6.393 1.00 82.94 93 LEU A O 1
ATOM 737 N N . GLU A 1 94 ? -12.764 15.733 4.744 1.00 84.31 94 GLU A N 1
ATOM 738 C CA . GLU A 1 94 ? -12.756 17.175 5.004 1.00 84.31 94 GLU A CA 1
ATOM 739 C C . GLU A 1 94 ? -13.524 17.560 6.277 1.00 84.31 94 GLU A C 1
ATOM 741 O O . GLU A 1 94 ? -13.311 18.644 6.820 1.00 84.31 94 GLU A O 1
ATOM 746 N N . GLU A 1 95 ? -14.411 16.681 6.745 1.00 87.00 95 GLU A N 1
ATOM 747 C CA . GLU A 1 95 ? -15.286 16.892 7.905 1.00 87.00 95 GLU A CA 1
ATOM 748 C C . GLU A 1 95 ? -14.685 16.327 9.200 1.00 87.00 95 GLU A C 1
ATOM 750 O O . GLU A 1 95 ? -15.085 16.714 10.298 1.00 87.00 95 GLU A O 1
ATOM 755 N N . ARG A 1 96 ? -13.718 15.409 9.085 1.00 85.62 96 ARG A N 1
ATOM 756 C CA . ARG A 1 96 ? -13.111 14.713 10.226 1.00 85.62 96 ARG A CA 1
ATOM 757 C C . ARG A 1 96 ? -12.166 15.616 11.011 1.00 85.62 96 ARG A C 1
ATOM 759 O O . ARG A 1 96 ? -11.429 16.434 10.454 1.00 85.62 96 ARG A O 1
ATOM 766 N N . HIS A 1 97 ? -12.112 15.389 12.321 1.00 88.38 97 HIS A N 1
ATOM 767 C CA . HIS A 1 97 ? -11.035 15.932 13.140 1.00 88.38 97 HIS A CA 1
ATOM 768 C C . HIS A 1 97 ? -9.735 15.210 12.786 1.00 88.38 97 HIS A C 1
ATOM 770 O O . HIS A 1 97 ? -9.706 13.989 12.651 1.00 88.38 97 HIS A O 1
ATOM 776 N N . PHE A 1 98 ? -8.641 15.959 12.648 1.00 89.81 98 PHE A N 1
ATOM 777 C CA . PHE A 1 98 ? -7.349 15.342 12.377 1.00 89.81 98 PHE A CA 1
ATOM 778 C C . PHE A 1 98 ? -6.887 14.547 13.603 1.00 89.81 98 PHE A C 1
ATOM 780 O O . PHE A 1 98 ? -6.608 15.123 14.655 1.00 89.81 98 PHE A O 1
ATOM 787 N N . ARG A 1 99 ? -6.783 13.224 13.455 1.00 90.88 99 ARG A N 1
ATOM 788 C CA . ARG A 1 99 ? -6.314 12.307 14.502 1.00 90.88 99 ARG A CA 1
ATOM 789 C C . ARG A 1 99 ? -5.072 11.586 14.013 1.00 90.88 99 ARG A C 1
ATOM 791 O O . ARG A 1 99 ? -5.176 10.653 13.219 1.00 90.88 99 ARG A O 1
ATOM 798 N N . ALA A 1 100 ? -3.907 12.052 14.456 1.00 91.94 100 ALA A N 1
ATOM 799 C CA . ALA A 1 100 ? -2.623 11.523 14.014 1.00 91.94 100 ALA A CA 1
ATOM 800 C C . ALA A 1 100 ? -2.543 10.003 14.213 1.00 91.94 100 ALA A C 1
ATOM 802 O O . ALA A 1 100 ? -2.974 9.466 15.235 1.00 91.94 100 ALA A O 1
ATOM 803 N N . CYS A 1 101 ? -1.971 9.310 13.232 1.00 93.50 101 CYS A N 1
ATOM 804 C CA . CYS A 1 101 ? -1.598 7.922 13.407 1.00 93.50 101 CYS A CA 1
ATOM 805 C C . CYS A 1 101 ? -0.488 7.827 14.457 1.00 93.50 101 CYS A C 1
ATOM 807 O O . CYS A 1 101 ? 0.536 8.495 14.359 1.00 93.50 101 CYS A O 1
ATOM 809 N N . ASN A 1 102 ? -0.670 6.954 15.439 1.00 93.00 102 ASN A N 1
ATOM 810 C CA . ASN A 1 102 ? 0.297 6.698 16.504 1.00 93.00 102 ASN A CA 1
ATOM 811 C C . ASN A 1 102 ? 1.315 5.597 16.152 1.00 93.00 102 ASN A C 1
ATOM 813 O O . ASN A 1 102 ? 2.033 5.132 17.029 1.00 93.00 102 ASN A O 1
ATOM 817 N N . SER A 1 103 ? 1.355 5.125 14.902 1.00 95.06 103 SER A N 1
ATOM 818 C CA . SER A 1 103 ? 2.281 4.057 14.506 1.00 95.06 103 SER A CA 1
ATOM 819 C C . SER A 1 103 ? 3.694 4.604 14.320 1.00 95.06 103 SER A C 1
ATOM 821 O O . SER A 1 103 ? 3.883 5.614 13.634 1.00 95.06 103 SER A O 1
ATOM 823 N N . LYS A 1 104 ? 4.677 3.902 14.892 1.00 95.56 104 LYS A N 1
ATOM 824 C CA . LYS A 1 104 ? 6.096 4.266 14.864 1.00 95.56 104 LYS A CA 1
ATOM 825 C C . LYS A 1 104 ? 6.960 3.133 14.324 1.00 95.56 104 LYS A C 1
ATOM 827 O O . LYS A 1 104 ? 6.651 1.961 14.522 1.00 95.56 104 LYS A O 1
ATOM 832 N N . PHE A 1 105 ? 8.037 3.467 13.621 1.00 95.25 105 PHE A N 1
ATOM 833 C CA . PHE A 1 105 ? 8.880 2.468 12.964 1.00 95.25 105 PHE A CA 1
ATOM 834 C C . PHE A 1 105 ? 10.348 2.876 12.965 1.00 95.25 105 PHE A C 1
ATOM 836 O O . PHE A 1 105 ? 10.665 4.042 12.734 1.00 95.25 105 PHE A O 1
ATOM 843 N N . HIS A 1 106 ? 11.245 1.902 13.105 1.00 94.94 106 HIS A N 1
ATOM 844 C CA . HIS A 1 106 ? 12.618 2.073 12.639 1.00 94.94 106 HIS A CA 1
ATOM 845 C C . HIS A 1 106 ? 12.619 2.161 11.111 1.00 94.94 106 HIS A C 1
ATOM 847 O O . HIS A 1 106 ? 11.946 1.369 10.440 1.00 94.94 106 HIS A O 1
ATOM 853 N N . LEU A 1 107 ? 13.403 3.091 10.561 1.00 90.75 107 LEU A N 1
ATOM 854 C CA . LEU A 1 107 ? 13.485 3.314 9.117 1.00 90.75 107 LEU A CA 1
ATOM 855 C C . LEU A 1 107 ? 13.889 2.035 8.363 1.00 90.75 107 LEU A C 1
ATOM 857 O O . LEU A 1 107 ? 13.233 1.644 7.401 1.00 90.75 107 LEU A O 1
ATOM 861 N N . GLU A 1 108 ? 14.912 1.332 8.852 1.00 90.62 108 GLU A N 1
ATOM 862 C CA . GLU A 1 108 ? 15.369 0.058 8.281 1.00 90.62 108 GLU A CA 1
ATOM 863 C C . GLU A 1 108 ? 14.272 -1.019 8.276 1.00 90.62 108 GLU A C 1
ATOM 865 O O . GLU A 1 108 ? 14.109 -1.735 7.286 1.00 90.62 108 GLU A O 1
ATOM 870 N N . CYS A 1 109 ? 13.469 -1.098 9.342 1.00 93.19 109 CYS A N 1
ATOM 871 C CA . CYS A 1 109 ? 12.398 -2.078 9.447 1.00 93.19 109 CYS A CA 1
ATOM 872 C C . CYS A 1 109 ? 11.303 -1.797 8.417 1.00 93.19 109 CYS A C 1
ATOM 874 O O . CYS A 1 109 ? 10.896 -2.711 7.701 1.00 93.19 109 CYS A O 1
ATOM 876 N N . ILE A 1 110 ? 10.820 -0.551 8.320 1.00 92.31 110 ILE A N 1
ATOM 877 C CA . ILE A 1 110 ? 9.701 -0.222 7.422 1.00 92.31 110 ILE A CA 1
ATOM 878 C C . ILE A 1 110 ? 10.104 -0.240 5.946 1.00 92.31 110 ILE A C 1
ATOM 880 O O . ILE A 1 110 ? 9.282 -0.593 5.104 1.00 92.31 110 ILE A O 1
ATOM 884 N N . ILE A 1 111 ? 11.368 0.053 5.626 1.00 89.38 111 ILE A N 1
ATOM 885 C CA . ILE A 1 111 ? 11.911 -0.125 4.271 1.00 89.38 111 ILE A CA 1
ATOM 886 C C . ILE A 1 111 ? 11.959 -1.611 3.895 1.00 89.38 111 ILE A C 1
ATOM 888 O O . ILE A 1 111 ? 11.616 -1.973 2.769 1.00 89.38 111 ILE A O 1
ATOM 892 N N . ALA A 1 112 ? 12.368 -2.479 4.826 1.00 89.12 112 ALA A N 1
ATOM 893 C CA . ALA A 1 112 ? 12.423 -3.921 4.595 1.00 89.12 112 ALA A CA 1
ATOM 894 C C . ALA A 1 112 ? 11.032 -4.583 4.570 1.00 89.12 112 ALA A C 1
ATOM 896 O O . ALA A 1 112 ? 10.868 -5.662 3.996 1.00 89.12 112 ALA A O 1
ATOM 897 N N . TYR A 1 113 ? 10.025 -3.951 5.177 1.00 90.81 113 TYR A N 1
ATOM 898 C CA . TYR A 1 113 ? 8.670 -4.481 5.252 1.00 90.81 113 TYR A CA 1
ATOM 899 C C . TYR A 1 113 ? 7.957 -4.434 3.896 1.00 90.81 113 TYR A C 1
ATOM 901 O O . TYR A 1 113 ? 7.614 -3.372 3.379 1.00 90.81 113 TYR A O 1
ATOM 909 N N . ASN A 1 114 ? 7.665 -5.610 3.339 1.00 86.50 114 ASN A N 1
ATOM 910 C CA . ASN A 1 114 ? 7.094 -5.739 1.996 1.00 86.50 114 ASN A CA 1
ATOM 911 C C . ASN A 1 114 ? 5.844 -6.639 1.933 1.00 86.50 114 ASN A C 1
ATOM 913 O O . ASN A 1 114 ? 5.507 -7.164 0.866 1.00 86.50 114 ASN A O 1
ATOM 917 N N . ALA A 1 115 ? 5.137 -6.818 3.056 1.00 87.31 115 ALA A N 1
ATOM 918 C CA . ALA A 1 115 ? 3.882 -7.572 3.077 1.00 87.31 115 ALA A CA 1
ATOM 919 C C . ALA A 1 115 ? 2.862 -6.941 2.118 1.00 87.31 115 ALA A C 1
ATOM 921 O O . ALA A 1 115 ? 2.639 -5.731 2.148 1.00 87.31 115 ALA A O 1
ATOM 922 N N . GLY A 1 116 ? 2.253 -7.747 1.245 1.00 77.56 116 GLY A N 1
ATOM 923 C CA . GLY A 1 116 ? 1.294 -7.250 0.251 1.00 77.56 116 GLY A CA 1
ATOM 924 C C . GLY A 1 116 ? 1.879 -6.175 -0.670 1.00 77.56 116 GLY A C 1
ATOM 925 O O . GLY A 1 116 ? 1.171 -5.235 -1.027 1.00 77.56 116 GLY A O 1
ATOM 926 N N . ASN A 1 117 ? 3.171 -6.282 -1.009 1.00 82.81 117 ASN A N 1
ATOM 927 C CA . ASN A 1 117 ? 3.906 -5.339 -1.852 1.00 82.81 117 ASN A CA 1
ATOM 928 C C . ASN A 1 117 ? 4.034 -3.923 -1.264 1.00 82.81 117 ASN A C 1
ATOM 930 O O . ASN A 1 117 ? 4.161 -2.969 -2.028 1.00 82.81 117 ASN A O 1
ATOM 934 N N . ILE A 1 118 ? 3.923 -3.712 0.052 1.00 88.19 118 ILE A N 1
ATOM 935 C CA . ILE A 1 118 ? 4.139 -2.375 0.639 1.00 88.19 118 ILE A CA 1
ATOM 936 C C . ILE A 1 118 ? 5.525 -1.844 0.242 1.00 88.19 118 ILE A C 1
ATOM 938 O O . ILE A 1 118 ? 6.501 -2.588 0.180 1.00 88.19 118 ILE A O 1
ATOM 942 N N . ASP A 1 119 ? 5.571 -0.565 -0.125 1.00 87.19 119 ASP A N 1
ATOM 943 C CA . ASP A 1 119 ? 6.776 0.114 -0.597 1.00 87.19 119 ASP A CA 1
ATOM 944 C C . ASP A 1 119 ? 6.845 1.482 0.083 1.00 87.19 119 ASP A C 1
ATOM 946 O O . ASP A 1 119 ? 6.192 2.438 -0.336 1.00 87.19 119 ASP A O 1
ATOM 950 N N . PHE A 1 120 ? 7.583 1.545 1.191 1.00 89.69 120 PHE A N 1
ATOM 951 C CA . PHE A 1 120 ? 7.712 2.761 1.989 1.00 89.69 120 PHE A CA 1
ATOM 952 C C . PHE A 1 120 ? 8.437 3.879 1.225 1.00 89.69 120 PHE A C 1
ATOM 954 O O . PHE A 1 120 ? 8.013 5.035 1.277 1.00 89.69 120 PHE A O 1
ATOM 961 N N . HIS A 1 121 ? 9.469 3.530 0.446 1.00 87.56 121 HIS A N 1
ATOM 962 C CA . HIS A 1 121 ? 10.188 4.477 -0.412 1.00 87.56 121 HIS A CA 1
ATOM 963 C C . HIS A 1 121 ? 9.260 5.157 -1.413 1.00 87.56 121 HIS A C 1
ATOM 965 O O . HIS A 1 121 ? 9.402 6.351 -1.671 1.00 87.56 121 HIS A O 1
ATOM 971 N N . TYR A 1 122 ? 8.300 4.417 -1.968 1.00 87.88 122 TYR A N 1
ATOM 972 C CA . TYR A 1 122 ? 7.327 4.993 -2.883 1.00 87.88 122 TYR A CA 1
ATOM 973 C C . TYR A 1 122 ? 6.492 6.106 -2.232 1.00 87.88 122 TYR A C 1
ATOM 975 O O . TYR A 1 122 ? 6.324 7.159 -2.839 1.00 87.88 122 TYR A O 1
ATOM 983 N N . ALA A 1 123 ? 5.975 5.900 -1.015 1.00 88.25 123 ALA A N 1
ATOM 984 C CA . ALA A 1 123 ? 5.141 6.898 -0.337 1.00 88.25 123 ALA A CA 1
ATOM 985 C C . ALA A 1 123 ? 5.931 8.162 0.037 1.00 88.25 123 ALA A C 1
ATOM 987 O O . ALA A 1 123 ? 5.450 9.281 -0.146 1.00 88.25 123 ALA A O 1
ATOM 988 N N . ALA A 1 124 ? 7.160 7.980 0.521 1.00 89.38 124 ALA A N 1
ATOM 989 C CA . ALA A 1 124 ? 7.987 9.072 1.018 1.00 89.38 124 ALA A CA 1
ATOM 990 C C . ALA A 1 124 ? 8.458 10.044 -0.074 1.00 89.38 124 ALA A C 1
ATOM 992 O O . ALA A 1 124 ? 8.706 11.210 0.217 1.00 89.38 124 ALA A O 1
ATOM 993 N N . ARG A 1 125 ? 8.541 9.588 -1.326 1.00 85.31 125 ARG A N 1
ATOM 994 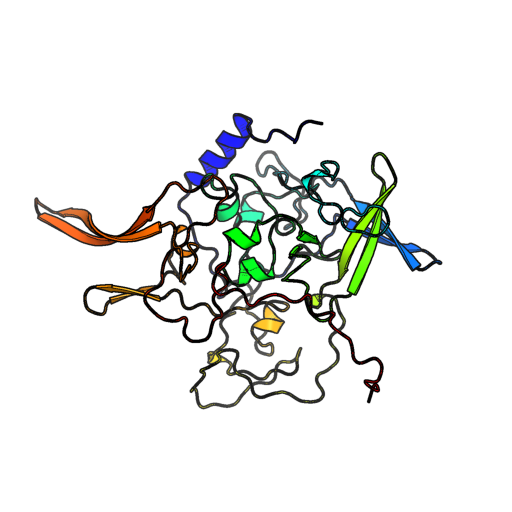C CA . ARG A 1 125 ? 8.959 10.403 -2.473 1.00 85.31 125 ARG A CA 1
ATOM 995 C C . ARG A 1 125 ? 8.036 11.592 -2.724 1.00 85.31 125 ARG A C 1
ATOM 997 O O . ARG A 1 125 ? 6.810 11.456 -2.715 1.00 85.31 125 ARG A O 1
ATOM 1004 N N . THR A 1 126 ? 8.632 12.747 -2.993 1.00 82.56 126 THR A N 1
ATOM 1005 C CA . THR A 1 126 ? 7.957 14.029 -3.228 1.00 82.56 126 THR A CA 1
ATOM 1006 C C . THR A 1 126 ? 7.078 14.015 -4.474 1.00 82.56 126 THR A C 1
ATOM 1008 O O . THR A 1 126 ? 6.020 14.649 -4.472 1.00 82.56 126 THR A O 1
ATOM 1011 N N . GLU A 1 127 ? 7.460 13.259 -5.508 1.00 74.50 127 GLU A N 1
ATOM 1012 C CA . GLU A 1 127 ? 6.648 13.024 -6.707 1.00 74.50 127 GLU A CA 1
ATOM 1013 C C . GLU A 1 127 ? 5.410 12.143 -6.454 1.00 74.50 127 GLU A C 1
ATOM 1015 O O . GLU A 1 127 ? 4.508 12.094 -7.292 1.00 74.50 127 GLU A O 1
ATOM 1020 N N . CYS A 1 128 ? 5.360 11.467 -5.304 1.00 83.06 128 CYS A N 1
ATOM 1021 C CA . CYS A 1 128 ? 4.257 10.620 -4.866 1.00 83.06 128 CYS A CA 1
ATOM 1022 C C . CYS A 1 128 ? 3.448 11.317 -3.764 1.00 83.06 128 CYS A C 1
ATOM 1024 O O . CYS A 1 128 ? 2.687 12.242 -4.047 1.00 83.06 128 CYS A O 1
ATOM 1026 N N . GLN A 1 129 ? 3.588 10.866 -2.511 1.00 84.81 129 GLN A N 1
ATOM 1027 C CA . GLN A 1 129 ? 2.857 11.429 -1.374 1.00 84.81 129 GLN A CA 1
ATOM 1028 C C . GLN A 1 129 ? 3.696 12.454 -0.607 1.00 84.81 129 GLN A C 1
ATOM 1030 O O . GLN A 1 129 ? 3.125 13.352 0.012 1.00 84.81 129 GLN A O 1
ATOM 1035 N N . GLY A 1 130 ? 5.030 12.350 -0.657 1.00 87.38 130 GLY A N 1
ATOM 1036 C CA . GLY A 1 130 ? 5.938 13.177 0.137 1.00 87.38 130 GLY A CA 1
ATOM 1037 C C . GLY A 1 130 ? 5.716 12.992 1.638 1.00 87.38 130 GLY A C 1
ATOM 1038 O O . GLY A 1 130 ? 5.734 13.975 2.376 1.00 87.38 130 GLY A O 1
ATOM 1039 N N . LYS A 1 131 ? 5.375 11.768 2.065 1.00 90.56 131 LYS A N 1
ATOM 1040 C CA . LYS A 1 131 ? 4.954 11.450 3.438 1.00 90.56 131 LYS A CA 1
ATOM 1041 C C . LYS A 1 131 ? 5.422 10.066 3.872 1.00 90.56 131 LYS A C 1
ATOM 1043 O O . LYS A 1 131 ? 5.375 9.112 3.095 1.00 90.56 131 LYS A O 1
ATOM 1048 N N . PHE A 1 132 ? 5.762 9.930 5.147 1.00 92.81 132 PHE A N 1
ATOM 1049 C CA . PHE A 1 132 ? 6.018 8.655 5.805 1.00 92.81 132 PHE A CA 1
ATOM 1050 C C . PHE A 1 132 ? 4.694 7.988 6.183 1.00 92.81 132 PHE A C 1
ATOM 1052 O O . PHE A 1 132 ? 4.127 8.203 7.255 1.00 92.81 132 PHE A O 1
ATOM 1059 N N . LEU A 1 133 ? 4.166 7.178 5.267 1.00 93.75 133 LEU A N 1
ATOM 1060 C CA . LEU A 1 133 ? 2.877 6.507 5.425 1.00 93.75 133 LEU A CA 1
ATOM 1061 C C . LEU A 1 133 ? 3.059 5.027 5.757 1.00 93.75 133 LEU A C 1
ATOM 1063 O O . LEU A 1 133 ? 3.771 4.300 5.063 1.00 93.75 133 LEU A O 1
ATOM 1067 N N . CYS A 1 134 ? 2.390 4.582 6.820 1.00 94.69 134 CYS A N 1
ATOM 1068 C CA . CYS A 1 134 ? 2.402 3.188 7.236 1.00 94.69 134 CYS A CA 1
ATOM 1069 C C . CYS A 1 134 ? 1.388 2.353 6.427 1.00 94.69 134 CYS A C 1
ATOM 1071 O O . CYS A 1 134 ? 0.571 2.909 5.688 1.00 94.69 134 CYS A O 1
ATOM 1073 N N . PRO A 1 135 ? 1.376 1.016 6.573 1.00 94.56 135 PRO A N 1
ATOM 1074 C CA . PRO A 1 135 ? 0.448 0.156 5.835 1.00 94.56 135 PRO A CA 1
ATOM 1075 C C . PRO A 1 135 ? -1.049 0.409 6.102 1.00 94.56 135 PRO A C 1
ATOM 1077 O O . PRO A 1 135 ? -1.880 -0.044 5.320 1.00 94.56 135 PRO A O 1
ATOM 1080 N N . LEU A 1 136 ? -1.416 1.123 7.176 1.00 95.25 136 LEU A N 1
ATOM 1081 C CA . LEU A 1 136 ? -2.804 1.546 7.427 1.00 95.25 136 LEU A CA 1
ATOM 1082 C C . LEU A 1 136 ? -3.240 2.730 6.544 1.00 95.25 136 LEU A C 1
ATOM 1084 O O . LEU A 1 136 ? -4.430 2.999 6.421 1.00 95.25 136 LEU A O 1
ATOM 1088 N N . HIS A 1 137 ? -2.295 3.406 5.887 1.00 94.81 137 HIS A N 1
ATOM 1089 C CA . HIS A 1 137 ? -2.534 4.531 4.972 1.00 94.81 137 HIS A CA 1
ATOM 1090 C C . HIS A 1 137 ? -2.327 4.142 3.513 1.00 94.81 137 HIS A C 1
ATOM 1092 O O . HIS A 1 137 ? -2.027 4.984 2.673 1.00 94.81 137 HIS A O 1
ATOM 1098 N N . CYS A 1 138 ? -2.444 2.848 3.227 1.00 93.25 138 CYS A N 1
ATOM 1099 C CA . CYS A 1 138 ? -2.318 2.294 1.896 1.00 93.25 138 CYS A CA 1
ATOM 1100 C C . CYS A 1 138 ? -3.322 1.148 1.733 1.00 93.25 138 CYS A C 1
ATOM 1102 O O . CYS A 1 138 ? -3.307 0.176 2.492 1.00 93.25 138 CYS A O 1
ATOM 1104 N N . CYS A 1 139 ? -4.209 1.242 0.745 1.00 92.50 139 CYS A N 1
ATOM 1105 C CA . CYS A 1 139 ? -5.141 0.174 0.429 1.00 92.50 139 CYS A CA 1
ATOM 1106 C C . CYS A 1 139 ? -4.380 -1.086 -0.004 1.00 92.50 139 CYS A C 1
ATOM 1108 O O . CYS A 1 139 ? -3.766 -1.130 -1.069 1.00 92.50 139 CYS A O 1
ATOM 1110 N N . SER A 1 140 ? -4.500 -2.152 0.786 1.00 90.19 140 SER A N 1
ATOM 1111 C CA . SER A 1 140 ? -3.803 -3.423 0.582 1.00 90.19 140 SER A CA 1
ATOM 1112 C C . SER A 1 140 ? -4.124 -4.068 -0.774 1.00 90.19 140 SER A C 1
ATOM 1114 O O . SER A 1 140 ? -3.225 -4.604 -1.427 1.00 90.19 140 SER A O 1
ATOM 1116 N N . VAL A 1 141 ? -5.374 -3.961 -1.241 1.00 84.94 141 VAL A N 1
ATOM 1117 C CA . VAL A 1 141 ? -5.808 -4.498 -2.543 1.00 84.94 141 VAL A CA 1
ATOM 1118 C C . VAL A 1 141 ? -5.175 -3.713 -3.689 1.00 84.94 141 VAL A C 1
ATOM 1120 O O . VAL A 1 141 ? -4.426 -4.292 -4.472 1.00 84.94 141 VAL A O 1
ATOM 1123 N N . CYS A 1 142 ? -5.393 -2.395 -3.755 1.00 83.56 142 CYS A N 1
ATOM 1124 C CA . CYS A 1 142 ? -4.819 -1.546 -4.804 1.00 83.56 142 CYS A CA 1
ATOM 1125 C C . CYS A 1 142 ? -3.289 -1.623 -4.836 1.00 83.56 142 CYS A C 1
ATOM 1127 O O . CYS A 1 142 ? -2.694 -1.702 -5.910 1.00 83.56 142 CYS A O 1
ATOM 1129 N N . ASN A 1 143 ? -2.651 -1.652 -3.665 1.00 86.25 143 ASN A N 1
ATOM 1130 C CA . ASN A 1 143 ? -1.203 -1.745 -3.544 1.00 86.25 143 ASN A CA 1
ATOM 1131 C C . ASN A 1 143 ? -0.654 -3.048 -4.139 1.00 86.25 143 ASN A C 1
ATOM 1133 O O . ASN A 1 143 ? 0.352 -3.041 -4.853 1.00 86.25 143 ASN A O 1
ATOM 1137 N N . THR A 1 144 ? -1.344 -4.161 -3.886 1.00 79.56 144 THR A N 1
ATOM 1138 C CA . THR A 1 144 ? -0.981 -5.466 -4.453 1.00 79.56 144 THR A CA 1
ATOM 1139 C C . THR A 1 144 ? -1.289 -5.533 -5.941 1.00 79.56 144 THR A C 1
ATOM 1141 O O . THR A 1 144 ? -0.529 -6.121 -6.699 1.00 79.56 144 THR A O 1
ATOM 1144 N N . GLU A 1 145 ? -2.343 -4.865 -6.397 1.00 74.75 145 GLU A N 1
ATOM 1145 C CA . GLU A 1 145 ? -2.623 -4.673 -7.822 1.00 74.75 145 GLU A CA 1
ATOM 1146 C C . GLU A 1 145 ? -1.670 -3.664 -8.496 1.00 74.75 145 GLU A C 1
ATOM 1148 O O . GLU A 1 145 ? -1.885 -3.297 -9.648 1.00 74.75 145 GLU A O 1
ATOM 1153 N N . HIS A 1 146 ? -0.616 -3.213 -7.799 1.00 74.50 146 HIS A N 1
ATOM 1154 C CA . HIS A 1 146 ? 0.349 -2.197 -8.236 1.00 74.50 146 HIS A CA 1
ATOM 1155 C C . HIS A 1 146 ? -0.283 -0.869 -8.686 1.00 74.50 146 HIS A C 1
ATOM 1157 O O . HIS A 1 146 ? 0.384 -0.039 -9.304 1.00 74.50 146 HIS A O 1
ATOM 1163 N N . LYS A 1 147 ? -1.533 -0.606 -8.297 1.00 78.12 147 LYS A N 1
ATOM 1164 C CA . LYS A 1 147 ? -2.195 0.691 -8.448 1.00 78.12 147 LYS A CA 1
ATOM 1165 C C . LYS A 1 147 ? -1.749 1.607 -7.316 1.00 78.12 147 LYS A C 1
ATOM 1167 O O . LYS A 1 147 ? -2.545 1.971 -6.458 1.00 78.12 147 LYS A O 1
ATOM 1172 N N . LYS A 1 148 ? -0.445 1.893 -7.251 1.00 83.19 148 LYS A N 1
ATOM 1173 C CA . LYS A 1 148 ? 0.164 2.551 -6.089 1.00 83.19 148 LYS A CA 1
ATOM 1174 C C . LYS A 1 148 ? -0.435 3.918 -5.822 1.00 83.19 148 LYS A C 1
ATOM 1176 O O . LYS A 1 148 ? -0.776 4.177 -4.682 1.00 83.19 148 LYS A O 1
ATOM 1181 N N . GLN A 1 149 ? -0.619 4.751 -6.843 1.00 80.19 149 GLN A N 1
ATOM 1182 C CA . GLN A 1 149 ? -1.202 6.081 -6.653 1.00 80.19 149 GLN A CA 1
ATOM 1183 C C . GLN A 1 149 ? -2.607 5.980 -6.067 1.00 80.19 149 GLN A C 1
ATOM 1185 O O . GLN A 1 149 ? -2.850 6.552 -5.008 1.00 80.19 149 GLN A O 1
ATOM 1190 N N . SER A 1 150 ? -3.465 5.145 -6.663 1.00 83.56 150 SER A N 1
ATOM 1191 C CA . SER A 1 150 ? -4.793 4.867 -6.110 1.00 83.56 150 SER A CA 1
ATOM 1192 C C . SER A 1 150 ? -4.729 4.277 -4.704 1.00 83.56 150 SER A C 1
ATOM 1194 O O . SER A 1 150 ? -5.581 4.570 -3.889 1.00 83.56 150 SER A O 1
ATOM 1196 N N . ALA A 1 151 ? -3.731 3.447 -4.383 1.00 88.19 151 ALA A N 1
ATOM 1197 C CA . ALA A 1 151 ? -3.629 2.812 -3.072 1.00 88.19 151 ALA A CA 1
ATOM 1198 C C . ALA A 1 151 ? -3.451 3.811 -1.920 1.00 88.19 151 ALA A C 1
ATOM 1200 O O . ALA A 1 151 ? -3.841 3.489 -0.803 1.00 88.19 151 ALA A O 1
ATOM 1201 N N . TYR A 1 152 ? -2.888 4.991 -2.177 1.00 88.62 152 TYR A N 1
ATOM 1202 C CA . TYR A 1 152 ? -2.733 6.055 -1.181 1.00 88.62 152 TYR A CA 1
ATOM 1203 C C . TYR A 1 152 ? -3.8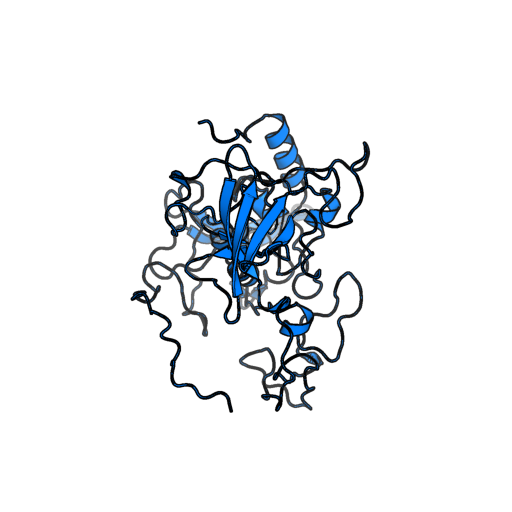64 7.096 -1.238 1.00 88.62 152 TYR A C 1
ATOM 1205 O O . TYR A 1 152 ? -3.759 8.144 -0.598 1.00 88.62 152 TYR A O 1
ATOM 1213 N N . GLU A 1 153 ? -4.941 6.837 -1.990 1.00 81.88 153 GLU A N 1
ATOM 1214 C CA . GLU A 1 153 ? -6.152 7.650 -1.898 1.00 81.88 153 GLU A CA 1
ATOM 1215 C C . GLU A 1 153 ? -6.751 7.575 -0.484 1.00 81.88 153 GLU A C 1
ATOM 1217 O O . GLU A 1 153 ? -6.537 6.634 0.286 1.00 81.88 153 GLU A O 1
ATOM 1222 N N . ALA A 1 154 ? -7.483 8.625 -0.116 1.00 78.12 154 ALA A N 1
ATOM 1223 C CA . ALA A 1 154 ? -8.119 8.722 1.188 1.00 78.12 154 ALA A CA 1
ATOM 1224 C C . ALA A 1 154 ? -9.347 7.788 1.307 1.00 78.12 154 ALA A C 1
ATOM 1226 O O . ALA A 1 154 ? -9.647 6.993 0.424 1.00 78.12 154 ALA A O 1
ATOM 1227 N N . GLU A 1 155 ? -10.089 7.896 2.414 1.00 85.75 155 GLU A N 1
ATOM 1228 C CA . GLU A 1 155 ? -11.312 7.105 2.675 1.00 85.75 155 GLU A CA 1
ATOM 1229 C C . GLU A 1 155 ? -11.084 5.593 2.843 1.00 85.75 155 GLU A C 1
ATOM 1231 O O . GLU A 1 155 ? -11.867 4.739 2.398 1.00 85.75 155 GLU A O 1
ATOM 1236 N N . LEU A 1 156 ? -10.014 5.263 3.558 1.00 93.12 156 LEU A N 1
ATOM 1237 C CA . LEU A 1 156 ? -9.705 3.895 3.933 1.00 93.12 156 LEU A CA 1
ATOM 1238 C C . LEU A 1 156 ? -10.555 3.415 5.122 1.00 93.12 156 LEU A C 1
ATOM 1240 O O . LEU A 1 156 ? -10.991 4.198 5.966 1.00 93.12 156 LEU A O 1
ATOM 1244 N N . ILE A 1 157 ? -10.761 2.104 5.188 1.00 94.38 157 ILE A N 1
ATOM 1245 C CA . ILE A 1 157 ? -11.212 1.370 6.365 1.00 94.38 157 ILE A CA 1
ATOM 1246 C C . ILE A 1 157 ? -10.070 0.475 6.844 1.00 94.38 157 ILE A C 1
ATOM 1248 O O . ILE A 1 157 ? -9.492 -0.293 6.070 1.00 94.38 157 ILE A O 1
ATOM 1252 N N . GLU A 1 158 ? -9.716 0.611 8.115 1.00 96.19 158 GLU A N 1
ATOM 1253 C CA . GLU A 1 158 ? -8.609 -0.116 8.730 1.00 96.19 158 GLU A CA 1
ATOM 1254 C C . GLU A 1 158 ? -9.062 -1.492 9.214 1.00 96.19 158 GLU A C 1
ATOM 1256 O O . GLU A 1 158 ? -10.193 -1.674 9.680 1.00 96.19 158 GLU A O 1
ATOM 1261 N N . CYS A 1 159 ? -8.155 -2.467 9.159 1.00 95.56 159 CYS A N 1
ATOM 1262 C CA . CYS A 1 159 ? -8.336 -3.678 9.928 1.00 95.56 159 CYS A CA 1
ATOM 1263 C C . CYS A 1 159 ? -8.064 -3.408 11.413 1.00 95.56 159 CYS A C 1
ATOM 1265 O O . CYS A 1 159 ? -7.068 -2.784 11.782 1.00 95.56 159 CYS A O 1
ATOM 1267 N N . ALA A 1 160 ? -8.933 -3.926 12.276 1.00 95.69 160 ALA A N 1
ATOM 1268 C CA . ALA A 1 160 ? -8.787 -3.785 13.717 1.00 95.69 160 ALA A CA 1
ATOM 1269 C C . ALA A 1 160 ? -7.668 -4.683 14.294 1.00 95.69 160 ALA A C 1
ATOM 1271 O O . ALA A 1 160 ? -7.142 -4.389 15.359 1.00 95.69 160 ALA A O 1
ATOM 1272 N N . GLN A 1 161 ? -7.269 -5.753 13.587 1.00 94.19 161 GLN A N 1
ATOM 1273 C CA . GLN A 1 161 ? -6.323 -6.766 14.092 1.00 94.19 161 GLN A CA 1
ATOM 1274 C C . GLN A 1 161 ? -4.945 -6.777 13.405 1.00 94.19 161 GLN A C 1
ATOM 1276 O O . GLN A 1 161 ? -3.986 -7.320 13.959 1.00 94.19 161 GLN A O 1
ATOM 1281 N N . CYS A 1 162 ? -4.807 -6.193 12.212 1.00 93.75 162 CYS A N 1
ATOM 1282 C CA . CYS A 1 162 ? -3.527 -6.131 11.497 1.00 93.75 162 CYS A CA 1
ATOM 1283 C C . CYS A 1 162 ? -3.301 -4.798 10.790 1.00 93.75 162 CYS A C 1
ATOM 1285 O O . CYS A 1 162 ? -4.215 -4.001 10.594 1.00 93.75 162 CYS A O 1
ATOM 1287 N N . PHE A 1 163 ? -2.065 -4.604 10.339 1.00 93.00 163 PHE A N 1
ATOM 1288 C CA . PHE A 1 163 ? -1.622 -3.476 9.526 1.00 93.00 163 PHE A CA 1
ATOM 1289 C C . PHE A 1 163 ? -2.074 -3.594 8.064 1.00 93.00 163 PHE A C 1
ATOM 1291 O O . PHE A 1 163 ? -1.263 -3.674 7.139 1.00 93.00 163 PHE A O 1
ATOM 1298 N N . ARG A 1 164 ? -3.391 -3.626 7.851 1.00 94.00 164 ARG A N 1
ATOM 1299 C CA . ARG A 1 164 ? -4.007 -3.508 6.527 1.00 94.00 164 ARG A CA 1
ATOM 1300 C C . ARG A 1 164 ? -5.132 -2.499 6.550 1.00 94.00 164 ARG A C 1
ATOM 1302 O O . ARG A 1 164 ? -5.899 -2.440 7.505 1.00 94.00 164 ARG A O 1
ATOM 1309 N N . ALA A 1 165 ? -5.264 -1.783 5.447 1.00 95.25 165 ALA A N 1
ATOM 1310 C CA . ALA A 1 165 ? -6.402 -0.930 5.177 1.00 95.25 165 ALA A CA 1
ATOM 1311 C C . ALA A 1 165 ? -6.941 -1.178 3.766 1.00 95.25 165 ALA A C 1
ATOM 1313 O O . ALA A 1 165 ? -6.273 -1.771 2.914 1.00 95.25 165 ALA A O 1
ATOM 1314 N N . PHE A 1 166 ? -8.174 -0.751 3.522 1.00 93.62 166 PHE A N 1
ATOM 1315 C CA . PHE A 1 166 ? -8.896 -1.000 2.278 1.00 93.62 166 PHE A CA 1
ATOM 1316 C C . PHE A 1 166 ? -9.695 0.237 1.889 1.00 93.62 166 PHE A C 1
ATOM 1318 O O . PHE A 1 166 ? -10.230 0.899 2.767 1.00 93.62 166 PHE A O 1
ATOM 1325 N N . HIS A 1 167 ? -9.842 0.552 0.602 1.00 88.94 167 HIS A N 1
ATOM 1326 C CA . HIS A 1 167 ? -10.849 1.537 0.207 1.00 88.94 167 HIS A CA 1
ATOM 1327 C C . HIS A 1 167 ? -12.235 1.029 0.587 1.00 88.94 167 HIS A C 1
ATOM 1329 O O . HIS A 1 167 ? -12.656 -0.040 0.135 1.00 88.94 167 HIS A O 1
ATOM 1335 N N . SER A 1 168 ? -12.948 1.824 1.381 1.00 86.12 168 SER A N 1
ATOM 1336 C CA . SER A 1 168 ? -14.285 1.491 1.882 1.00 86.12 168 SER A CA 1
ATOM 1337 C C . SER A 1 168 ? -15.293 1.200 0.760 1.00 86.12 168 SER A C 1
ATOM 1339 O O . SER A 1 168 ? -16.145 0.331 0.917 1.00 86.12 168 SER A O 1
ATOM 1341 N N . LYS A 1 169 ? -15.167 1.880 -0.389 1.00 83.00 169 LYS A N 1
ATOM 1342 C CA . LYS A 1 169 ? -16.118 1.798 -1.512 1.00 83.00 169 LYS A CA 1
ATOM 1343 C C . LYS A 1 169 ? -15.861 0.652 -2.495 1.00 83.00 169 LYS A C 1
ATOM 1345 O O . LYS A 1 169 ? -16.813 0.116 -3.049 1.00 83.00 169 LYS A O 1
ATOM 1350 N N . CYS A 1 170 ? -14.602 0.302 -2.768 1.00 79.12 170 CYS A N 1
ATOM 1351 C CA . CYS A 1 170 ? -14.257 -0.571 -3.904 1.00 79.12 170 CYS A CA 1
ATOM 1352 C C . CYS A 1 170 ? -13.280 -1.708 -3.579 1.00 79.12 170 CYS A C 1
ATOM 1354 O O . CYS A 1 170 ? -13.029 -2.551 -4.438 1.00 79.12 170 CYS A O 1
ATOM 1356 N N . CYS A 1 171 ? -12.723 -1.750 -2.367 1.00 83.75 171 CYS A N 1
ATOM 1357 C CA . CYS A 1 171 ? -11.736 -2.757 -1.970 1.00 83.75 171 CYS A CA 1
ATOM 1358 C C . CYS A 1 171 ? -12.122 -3.492 -0.682 1.00 83.75 171 CYS A C 1
ATOM 1360 O O . CYS A 1 171 ? -11.266 -4.134 -0.073 1.00 83.75 171 CYS A O 1
ATOM 1362 N N . TYR A 1 172 ? -13.387 -3.395 -0.265 1.00 82.50 172 TYR A N 1
ATOM 1363 C CA . TYR A 1 172 ? -13.898 -4.087 0.913 1.00 82.50 172 TYR A CA 1
ATOM 1364 C C . TYR A 1 172 ? -13.801 -5.612 0.705 1.00 82.50 172 TYR A C 1
ATOM 1366 O O . TYR A 1 172 ? -14.423 -6.129 -0.228 1.00 82.50 172 TYR A O 1
ATOM 1374 N N . PRO A 1 173 ? -13.016 -6.352 1.512 1.00 83.06 173 PRO A N 1
ATOM 1375 C CA . PRO A 1 173 ? -12.807 -7.776 1.280 1.00 83.06 173 PRO A CA 1
ATOM 1376 C C . PRO A 1 173 ? -14.092 -8.578 1.505 1.00 83.06 173 PRO A C 1
ATOM 1378 O O . PRO A 1 173 ? -14.791 -8.392 2.500 1.00 83.06 173 PRO A O 1
ATOM 1381 N N . ALA A 1 174 ? -14.379 -9.534 0.622 1.00 76.75 174 ALA A N 1
ATOM 1382 C CA . ALA A 1 174 ? -15.443 -10.502 0.870 1.00 76.75 174 ALA A CA 1
ATOM 1383 C C . ALA A 1 174 ? -15.101 -11.369 2.095 1.00 76.75 174 ALA A C 1
ATOM 1385 O O . ALA A 1 174 ? -13.967 -11.828 2.233 1.00 76.75 174 ALA A O 1
ATOM 1386 N N . GLY A 1 175 ? -16.086 -11.595 2.968 1.00 78.88 175 GLY A N 1
ATOM 1387 C CA . GLY A 1 175 ? -15.894 -12.316 4.230 1.00 78.88 175 GLY A CA 1
ATOM 1388 C C . GLY A 1 175 ? -15.284 -11.474 5.354 1.00 78.88 175 GLY A C 1
ATOM 1389 O O . GLY A 1 175 ? -14.946 -12.023 6.393 1.00 78.88 175 GLY A O 1
ATOM 1390 N N . SER A 1 176 ? -15.123 -10.162 5.160 1.00 86.12 176 SER A N 1
ATOM 1391 C CA . SER A 1 176 ? -14.800 -9.253 6.258 1.00 86.12 176 SER A CA 1
ATOM 1392 C C . SER A 1 176 ? -15.980 -9.059 7.199 1.00 86.12 176 SER A C 1
ATOM 1394 O O . SER A 1 176 ? -17.117 -8.901 6.756 1.00 86.12 176 SER A O 1
ATOM 1396 N N . GLU A 1 177 ? -15.679 -8.973 8.490 1.00 90.12 177 GLU A N 1
ATOM 1397 C CA . GLU A 1 177 ? -16.654 -8.631 9.522 1.00 90.12 177 GLU A CA 1
ATOM 1398 C C . GLU A 1 177 ? -16.517 -7.140 9.870 1.00 90.12 177 GLU A C 1
ATOM 1400 O O . GLU A 1 177 ? -15.425 -6.702 10.251 1.00 90.12 177 GLU A O 1
ATOM 1405 N N . PRO A 1 178 ? -17.570 -6.318 9.714 1.00 92.56 178 PRO A N 1
ATOM 1406 C CA . PRO A 1 178 ? -17.527 -4.920 10.118 1.00 92.56 178 PRO A CA 1
ATOM 1407 C C . PRO A 1 178 ? -17.535 -4.811 11.643 1.00 92.56 178 PRO A C 1
ATOM 1409 O O . PRO A 1 178 ? -18.351 -5.439 12.312 1.00 92.56 178 PRO A O 1
ATOM 1412 N N . VAL A 1 179 ? -16.680 -3.951 12.190 1.00 94.38 179 VAL A N 1
ATOM 1413 C CA . VAL A 1 179 ? -16.608 -3.691 13.631 1.00 94.38 179 VAL A CA 1
ATOM 1414 C C . VAL A 1 179 ? -16.681 -2.191 13.872 1.00 94.38 179 VAL A C 1
ATOM 1416 O O . VAL A 1 179 ? -15.981 -1.414 13.223 1.00 94.38 179 VAL A O 1
ATOM 1419 N N . LYS A 1 180 ? -17.541 -1.770 14.801 1.00 96.69 180 LYS A N 1
ATOM 1420 C CA . LYS A 1 180 ? -17.609 -0.382 15.268 1.00 96.69 180 LYS A CA 1
ATOM 1421 C C . LYS A 1 180 ? -16.828 -0.273 16.565 1.00 96.69 180 LYS A C 1
ATOM 1423 O O . LYS A 1 180 ? -17.241 -0.850 17.563 1.00 96.69 180 LYS A O 1
ATOM 1428 N N . VAL A 1 181 ? -15.720 0.455 16.531 1.00 96.81 181 VAL A N 1
ATOM 1429 C CA . VAL A 1 181 ? -14.814 0.606 17.669 1.00 96.81 181 VAL A CA 1
ATOM 1430 C C . VAL A 1 181 ? -14.988 2.001 18.249 1.00 96.81 181 VAL A C 1
ATOM 1432 O O . VAL A 1 181 ? -14.765 2.991 17.553 1.00 96.81 181 VAL A O 1
ATOM 1435 N N . THR A 1 182 ? -15.398 2.091 19.511 1.00 96.62 182 THR A N 1
ATOM 1436 C CA . THR A 1 182 ? -15.439 3.370 20.233 1.00 96.62 182 THR A CA 1
ATOM 1437 C C . THR A 1 182 ? -14.103 3.587 20.923 1.00 96.62 182 THR A C 1
ATOM 1439 O O . THR A 1 182 ? -13.627 2.699 21.617 1.00 96.62 182 THR A O 1
ATOM 1442 N N . MET A 1 183 ? -13.477 4.737 20.689 1.00 95.38 183 MET A N 1
ATOM 1443 C CA . MET A 1 183 ? -12.174 5.086 21.253 1.00 95.38 183 MET A CA 1
ATOM 1444 C C . MET A 1 183 ? -12.256 6.417 21.994 1.00 95.38 183 MET A C 1
ATOM 1446 O O . MET A 1 183 ? -12.905 7.364 21.529 1.00 95.38 183 MET A O 1
ATOM 1450 N N . ASP A 1 184 ? -11.560 6.491 23.125 1.00 92.31 184 ASP A N 1
ATOM 1451 C CA . ASP A 1 184 ? -11.483 7.695 23.943 1.00 92.31 184 ASP A CA 1
ATOM 1452 C C . ASP A 1 184 ? -10.376 8.628 23.438 1.00 92.31 184 ASP A C 1
ATOM 1454 O O . ASP A 1 184 ? -9.187 8.318 23.476 1.00 92.31 184 ASP A O 1
ATOM 1458 N N . PHE A 1 185 ? -10.793 9.801 22.963 1.00 89.56 185 PHE A N 1
ATOM 1459 C CA . PHE A 1 185 ? -9.925 10.941 22.664 1.00 89.56 185 PHE A CA 1
ATOM 1460 C C . PHE A 1 185 ? -10.338 12.119 23.567 1.00 89.56 185 PHE A C 1
ATOM 1462 O O . PHE A 1 185 ? -10.667 11.928 24.732 1.00 89.56 185 PHE A O 1
ATOM 1469 N N . GLU A 1 186 ? -10.396 13.348 23.041 1.00 89.75 186 GLU A N 1
ATOM 1470 C CA . GLU A 1 186 ? -11.020 14.490 23.733 1.00 89.75 186 GLU A CA 1
ATOM 1471 C C . GLU A 1 186 ? -12.506 14.238 24.041 1.00 89.75 186 GLU A C 1
ATOM 1473 O O . GLU A 1 186 ? -13.042 14.725 25.036 1.00 89.75 186 GLU A O 1
ATOM 1478 N N . LYS A 1 187 ? -13.171 13.477 23.164 1.00 90.88 187 LYS A N 1
ATOM 1479 C CA . LYS A 1 187 ? -14.532 12.962 23.323 1.00 90.88 187 LYS A CA 1
ATOM 1480 C C . LYS A 1 187 ? -14.585 11.527 22.790 1.00 90.88 187 LYS A C 1
ATOM 1482 O O . LYS A 1 187 ? -13.885 11.245 21.807 1.00 90.88 187 LYS A O 1
ATOM 1487 N N . PRO A 1 188 ? -15.422 10.648 23.370 1.00 93.00 188 PRO A N 1
ATOM 1488 C CA . PRO A 1 188 ? -15.651 9.315 22.826 1.00 93.00 188 PRO A CA 1
ATOM 1489 C C . PRO A 1 188 ? -16.061 9.409 21.359 1.00 93.00 188 PRO A C 1
ATOM 1491 O O . PRO A 1 188 ? -16.984 10.145 21.009 1.00 93.00 188 PRO A O 1
ATOM 1494 N N . THR A 1 189 ? -15.331 8.713 20.496 1.00 95.25 189 THR A N 1
ATOM 1495 C CA . THR A 1 189 ? -15.506 8.781 19.043 1.00 95.25 189 THR A CA 1
ATOM 1496 C C . THR A 1 189 ? -15.599 7.364 18.487 1.00 95.25 189 THR A C 1
ATOM 1498 O O . THR A 1 189 ? -14.805 6.501 18.853 1.00 95.25 189 THR A O 1
ATOM 1501 N N . THR A 1 190 ? -16.571 7.104 17.612 1.00 96.62 190 THR A N 1
ATOM 1502 C CA . THR A 1 190 ? -16.760 5.784 16.991 1.00 96.62 190 THR A CA 1
ATOM 1503 C C . THR A 1 190 ? -16.072 5.716 15.632 1.00 96.62 190 THR A C 1
ATOM 1505 O O . THR A 1 190 ? -16.185 6.636 14.827 1.00 96.62 190 THR A O 1
ATOM 1508 N N . PHE A 1 191 ? -15.408 4.599 15.353 1.00 96.50 191 PHE A N 1
ATOM 1509 C CA . PHE A 1 191 ? -14.743 4.315 14.088 1.00 96.50 191 PHE A CA 1
ATOM 1510 C C . PHE A 1 191 ? -15.303 3.039 13.476 1.00 96.50 191 PHE A C 1
ATOM 1512 O O . PHE A 1 191 ? -15.466 2.026 14.157 1.00 96.50 191 PHE A O 1
ATOM 1519 N N . GLN A 1 192 ? -15.561 3.068 12.174 1.00 96.31 192 GLN A N 1
ATOM 1520 C CA . GLN A 1 192 ? -15.802 1.873 11.392 1.00 96.31 192 GLN A CA 1
ATOM 1521 C C . GLN A 1 192 ? -14.461 1.241 11.025 1.00 96.31 192 GLN A C 1
ATOM 1523 O O . GLN A 1 192 ? -13.650 1.823 10.305 1.00 96.31 192 GLN A O 1
ATOM 1528 N N . MET A 1 193 ? -14.265 0.018 11.492 1.00 96.50 193 MET A N 1
ATOM 1529 C CA . MET A 1 193 ? -13.150 -0.851 11.150 1.00 96.50 193 MET A CA 1
ATOM 1530 C C . MET A 1 193 ? -13.687 -2.169 10.590 1.00 96.50 193 MET A C 1
ATOM 1532 O O . MET A 1 193 ? -14.899 -2.397 10.505 1.00 96.50 193 MET A O 1
ATOM 1536 N N . LEU A 1 194 ? -12.781 -3.053 10.188 1.00 94.50 194 LEU A N 1
ATOM 1537 C CA . LEU A 1 194 ? -13.128 -4.422 9.831 1.00 94.50 194 LEU A CA 1
ATOM 1538 C C . LEU A 1 194 ? -12.172 -5.440 10.450 1.00 94.50 194 LEU A C 1
ATOM 1540 O O . LEU A 1 194 ? -11.011 -5.153 10.737 1.00 94.50 194 LEU A O 1
ATOM 1544 N N . VAL A 1 195 ? -12.636 -6.669 10.608 1.00 93.12 195 VAL A N 1
ATOM 1545 C CA . VAL A 1 195 ? -11.772 -7.839 10.751 1.00 93.12 195 VAL A CA 1
ATOM 1546 C C . VAL A 1 195 ? -11.642 -8.437 9.356 1.00 93.12 195 VAL A C 1
ATOM 1548 O O . VAL A 1 195 ? -12.626 -8.813 8.719 1.00 93.12 195 VAL A O 1
ATOM 1551 N N . CYS A 1 196 ? -10.431 -8.404 8.801 1.00 89.31 196 CYS A N 1
ATOM 1552 C CA . CYS A 1 196 ? -10.210 -8.880 7.438 1.00 89.31 196 CYS A CA 1
ATOM 1553 C C . CYS A 1 196 ? -10.119 -10.413 7.386 1.00 89.31 196 CYS A C 1
ATOM 1555 O O . CYS A 1 196 ? -9.803 -11.038 8.401 1.00 89.31 196 CYS A O 1
ATOM 1557 N N . PRO A 1 197 ? -10.330 -11.031 6.208 1.00 83.06 197 PRO A N 1
ATOM 1558 C CA . PRO A 1 197 ? -10.533 -12.475 6.106 1.00 83.06 197 PRO A CA 1
ATOM 1559 C C . PRO A 1 197 ? -9.359 -13.331 6.588 1.00 83.06 197 PRO A C 1
ATOM 1561 O O . PRO A 1 197 ? -9.553 -14.499 6.899 1.00 83.06 197 PRO A O 1
ATOM 1564 N N . SER A 1 198 ? -8.141 -12.785 6.682 1.00 82.00 198 SER A N 1
ATOM 1565 C CA . SER A 1 198 ? -7.002 -13.546 7.226 1.00 82.00 198 SER A CA 1
ATOM 1566 C C . SER A 1 198 ? -7.057 -13.730 8.744 1.00 82.00 198 SER A C 1
ATOM 1568 O O . SER A 1 198 ? -6.260 -14.495 9.275 1.00 82.00 198 SER A O 1
ATOM 1570 N N . HIS A 1 199 ? -7.969 -13.044 9.432 1.00 84.94 199 HIS A N 1
ATOM 1571 C CA . HIS A 1 199 ? -8.259 -13.257 10.850 1.00 84.94 199 HIS A CA 1
ATOM 1572 C C . HIS A 1 199 ? -9.517 -14.095 11.081 1.00 84.94 199 HIS A C 1
ATOM 1574 O O . HIS A 1 199 ? -9.770 -14.526 12.204 1.00 84.94 199 HIS A O 1
ATOM 1580 N N . CYS A 1 200 ? -10.293 -14.357 10.029 1.00 71.00 200 CYS A N 1
ATOM 1581 C CA . CYS A 1 200 ? -11.418 -15.270 10.105 1.00 71.00 200 CYS A CA 1
ATOM 1582 C C . CYS A 1 200 ? -10.889 -16.710 10.139 1.00 71.00 200 CYS A C 1
ATOM 1584 O O . CYS A 1 200 ? -9.963 -17.077 9.407 1.00 71.00 200 CYS A O 1
ATOM 1586 N N . HIS A 1 201 ? -11.479 -17.547 10.992 1.00 59.84 201 HIS A N 1
ATOM 1587 C CA . HIS A 1 201 ? -11.126 -18.960 11.050 1.00 59.84 201 HIS A CA 1
ATOM 1588 C C . HIS A 1 201 ? -11.424 -19.603 9.693 1.00 59.84 201 HIS A C 1
ATOM 1590 O O . HIS A 1 201 ? -12.535 -19.519 9.174 1.00 59.84 201 HIS A O 1
ATOM 1596 N N . SER A 1 202 ? -10.415 -20.233 9.093 1.00 56.19 202 SER A N 1
ATOM 1597 C CA . SER A 1 202 ? -10.586 -20.916 7.813 1.00 56.19 202 SER A CA 1
ATOM 1598 C C . SER A 1 202 ? -11.507 -22.118 8.014 1.00 56.19 202 SER A C 1
ATOM 1600 O O . SER A 1 202 ? -11.143 -23.043 8.741 1.00 56.19 202 SER A O 1
ATOM 1602 N N . ALA A 1 203 ? -12.670 -22.146 7.360 1.00 51.81 203 ALA A N 1
ATOM 1603 C CA . ALA A 1 203 ? -13.439 -23.381 7.270 1.00 51.81 203 ALA A CA 1
ATOM 1604 C C . ALA A 1 203 ? -12.628 -24.407 6.448 1.00 51.81 203 ALA A C 1
ATOM 1606 O O . ALA A 1 203 ? -12.082 -24.048 5.395 1.00 51.81 203 ALA A O 1
ATOM 1607 N N . PRO A 1 204 ? -12.493 -25.666 6.902 1.00 51.34 204 PRO A N 1
ATOM 1608 C CA . PRO A 1 204 ? -11.805 -26.689 6.131 1.00 51.34 204 PRO A CA 1
ATOM 1609 C C . PRO A 1 204 ? -12.489 -26.873 4.773 1.00 51.34 204 PRO A C 1
ATOM 1611 O O . PRO A 1 204 ? -13.702 -27.042 4.673 1.00 51.34 204 PRO A O 1
ATOM 1614 N N . ALA A 1 205 ? -11.687 -26.832 3.712 1.00 53.56 205 ALA A N 1
ATOM 1615 C CA . ALA A 1 205 ? -12.147 -27.080 2.356 1.00 53.56 205 ALA A CA 1
ATOM 1616 C C . ALA A 1 205 ? -12.655 -28.524 2.228 1.00 53.56 205 ALA A C 1
ATOM 1618 O O . ALA A 1 205 ? -11.862 -29.458 2.332 1.00 53.56 205 ALA A O 1
ATOM 1619 N N . LEU A 1 206 ? -13.950 -28.708 1.953 1.00 55.09 206 LEU A N 1
ATOM 1620 C CA . LEU A 1 206 ? -14.526 -30.031 1.678 1.00 55.09 206 LEU A CA 1
ATOM 1621 C C . LEU A 1 206 ? -13.939 -30.648 0.395 1.00 55.09 206 LEU A C 1
ATOM 1623 O O . LEU A 1 206 ? -13.693 -31.851 0.347 1.00 55.09 206 LEU A O 1
ATOM 1627 N N . HIS A 1 207 ? -13.638 -29.820 -0.615 1.00 59.28 207 HIS A N 1
ATOM 1628 C CA . HIS A 1 207 ? -13.009 -30.234 -1.873 1.00 59.28 207 HIS A CA 1
ATOM 1629 C C . HIS A 1 207 ? -12.068 -29.158 -2.436 1.00 59.28 207 HIS A C 1
ATOM 1631 O O . HIS A 1 207 ? -12.325 -27.960 -2.305 1.00 59.28 207 HIS A O 1
ATOM 1637 N N . HIS A 1 208 ? -10.991 -29.585 -3.109 1.00 67.50 208 HIS A N 1
ATOM 1638 C CA . HIS A 1 208 ? -10.078 -28.682 -3.814 1.00 67.50 208 HIS A CA 1
ATOM 1639 C C . HIS A 1 208 ? -10.490 -28.476 -5.278 1.00 67.50 208 HIS A C 1
ATOM 1641 O O . HIS A 1 208 ? -10.612 -29.428 -6.043 1.00 67.50 208 HIS A O 1
ATOM 1647 N N . ILE A 1 209 ? -10.619 -27.220 -5.690 1.00 70.81 209 ILE A N 1
ATOM 1648 C CA . ILE A 1 209 ? -10.747 -26.758 -7.066 1.00 70.81 209 ILE A CA 1
ATOM 1649 C C . ILE A 1 209 ? -9.364 -26.810 -7.755 1.00 70.81 209 ILE A C 1
ATOM 1651 O O . ILE A 1 209 ? -8.390 -26.228 -7.246 1.00 70.81 209 ILE A O 1
ATOM 1655 N N . PRO A 1 210 ? -9.241 -27.483 -8.915 1.00 62.81 210 PRO A N 1
ATOM 1656 C CA . PRO A 1 210 ? -8.043 -27.446 -9.750 1.00 62.81 210 PRO A CA 1
ATOM 1657 C C . PRO A 1 210 ? -7.835 -26.044 -10.321 1.00 62.81 210 PRO A C 1
ATOM 1659 O O . PRO A 1 210 ? -8.521 -25.634 -11.250 1.00 62.81 210 PRO A O 1
ATOM 1662 N N . ALA A 1 211 ? -6.897 -25.288 -9.746 1.00 63.06 211 ALA A N 1
ATOM 1663 C CA . ALA A 1 211 ? -6.660 -23.897 -10.118 1.00 63.06 211 ALA A CA 1
ATOM 1664 C C . ALA A 1 211 ? -5.196 -23.515 -9.876 1.00 63.06 211 ALA A C 1
ATOM 1666 O O . ALA A 1 211 ? -4.808 -23.078 -8.790 1.00 63.06 211 ALA A O 1
ATOM 1667 N N . CYS A 1 212 ? -4.359 -23.636 -10.908 1.00 65.50 212 CYS A N 1
ATOM 1668 C CA . CYS A 1 212 ? -3.042 -23.017 -10.850 1.00 65.50 212 CYS A CA 1
ATOM 1669 C C . CYS A 1 212 ? -3.219 -21.496 -10.717 1.00 65.50 212 CYS A C 1
ATOM 1671 O O . CYS A 1 212 ? -3.999 -20.914 -11.458 1.00 65.50 212 CYS A O 1
ATOM 1673 N N . CYS A 1 213 ? -2.465 -20.830 -9.833 1.00 59.47 213 CYS A N 1
ATOM 1674 C CA . CYS A 1 213 ? -2.599 -19.383 -9.591 1.00 59.47 213 CYS A CA 1
ATOM 1675 C C . CYS A 1 213 ? -2.322 -18.490 -10.822 1.00 59.47 213 CYS A C 1
ATOM 1677 O O . CYS A 1 213 ? -2.426 -17.274 -10.723 1.00 59.47 213 CYS A O 1
ATOM 1679 N N . LYS A 1 214 ? -1.952 -19.082 -11.964 1.00 62.88 214 LYS A N 1
ATOM 1680 C CA . LYS A 1 214 ? -1.758 -18.396 -13.239 1.00 62.88 214 LYS A CA 1
ATOM 1681 C C . LYS A 1 214 ? -2.947 -18.730 -14.148 1.00 62.88 214 LYS A C 1
ATOM 1683 O O . LYS A 1 214 ? -3.095 -19.920 -14.440 1.00 62.88 214 LYS A O 1
ATOM 1688 N N . PRO A 1 215 ? -3.733 -17.730 -14.591 1.00 54.06 215 PRO A N 1
ATOM 1689 C CA . PRO A 1 215 ? -4.912 -17.928 -15.440 1.00 54.06 215 PRO A CA 1
ATOM 1690 C C . PRO A 1 215 ? -4.640 -18.804 -16.674 1.00 54.06 215 PRO A C 1
ATOM 1692 O O . PRO A 1 215 ? -5.448 -19.666 -16.993 1.00 54.06 215 PRO A O 1
ATOM 1695 N N . ASP A 1 216 ? -3.447 -18.682 -17.270 1.00 60.44 216 ASP A N 1
ATOM 1696 C CA . ASP A 1 216 ? -3.065 -19.368 -18.516 1.00 60.44 216 ASP A CA 1
ATOM 1697 C C . ASP A 1 216 ? -2.030 -20.487 -18.308 1.00 60.44 216 ASP A C 1
ATOM 1699 O O . ASP A 1 216 ? -1.094 -20.681 -19.093 1.00 60.44 216 ASP A O 1
ATOM 1703 N N . CYS A 1 217 ? -2.104 -21.208 -17.189 1.00 69.50 217 CYS A N 1
ATOM 1704 C CA . CYS A 1 217 ? -1.111 -22.236 -16.898 1.00 69.50 217 CYS A CA 1
ATOM 1705 C C . CYS A 1 217 ? -1.266 -23.479 -17.792 1.00 69.50 217 CYS A C 1
ATOM 1707 O O . CYS A 1 217 ? -1.990 -24.409 -17.454 1.00 69.50 217 CYS A O 1
ATOM 1709 N N . MET A 1 218 ? -0.476 -23.551 -18.865 1.00 72.75 218 MET A N 1
ATOM 1710 C CA . MET A 1 218 ? -0.396 -24.712 -19.771 1.00 72.75 218 MET A CA 1
ATOM 1711 C C . MET A 1 218 ? 0.539 -25.831 -19.272 1.00 72.75 218 MET A C 1
ATOM 1713 O O . MET A 1 218 ? 0.944 -26.705 -20.039 1.00 72.75 218 MET A O 1
ATOM 1717 N N . LYS A 1 219 ? 0.981 -25.791 -18.006 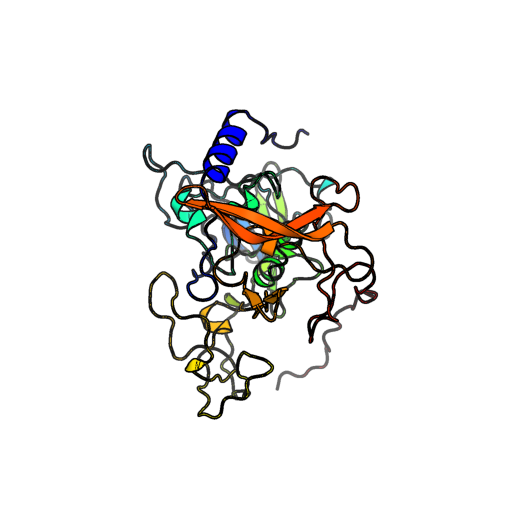1.00 73.69 219 LYS A N 1
ATOM 1718 C CA . LYS A 1 219 ? 1.913 -26.805 -17.495 1.00 73.69 219 LYS A CA 1
ATOM 1719 C C . LYS A 1 219 ? 1.174 -28.108 -17.209 1.00 73.69 219 LYS A C 1
ATOM 1721 O O . LYS A 1 219 ? 0.237 -28.122 -16.422 1.00 73.69 219 LYS A O 1
ATOM 1726 N N . ASN A 1 220 ? 1.682 -29.200 -17.773 1.00 70.00 220 ASN A N 1
ATOM 1727 C CA . ASN A 1 220 ? 1.296 -30.557 -17.397 1.00 70.00 220 ASN A CA 1
ATOM 1728 C C . ASN A 1 220 ? 1.973 -30.940 -16.067 1.00 70.00 220 ASN A C 1
ATOM 1730 O O . ASN A 1 220 ? 3.163 -30.664 -15.876 1.00 70.00 220 ASN A O 1
ATOM 1734 N N . GLY A 1 221 ? 1.250 -31.588 -15.152 1.00 76.69 221 GLY A N 1
ATOM 1735 C CA . GLY A 1 221 ? 1.811 -32.077 -13.890 1.00 76.69 221 GLY A CA 1
ATOM 1736 C C . GLY A 1 221 ? 0.763 -32.390 -12.824 1.00 76.69 221 GLY A C 1
ATOM 1737 O O . GLY A 1 221 ? -0.417 -32.094 -12.983 1.00 76.69 221 GLY A O 1
ATOM 1738 N N . VAL A 1 222 ? 1.212 -32.998 -11.722 1.00 84.31 222 VAL A N 1
ATOM 1739 C CA . VAL A 1 222 ? 0.364 -33.260 -10.551 1.00 84.31 222 VAL A CA 1
ATOM 1740 C C . VAL A 1 222 ? 0.129 -31.948 -9.802 1.00 84.31 222 VAL A C 1
ATOM 1742 O O . VAL A 1 222 ? 1.083 -31.249 -9.441 1.00 84.31 222 VAL A O 1
ATOM 1745 N N . LEU A 1 223 ? -1.142 -31.617 -9.579 1.00 87.38 223 LEU A N 1
ATOM 1746 C CA . LEU A 1 223 ? -1.546 -30.500 -8.733 1.00 87.38 223 LEU A CA 1
ATOM 1747 C C . LEU A 1 223 ? -1.385 -30.881 -7.259 1.00 87.38 223 LEU A C 1
ATOM 1749 O O . LEU A 1 223 ? -1.741 -31.981 -6.843 1.00 87.38 223 LEU A O 1
ATOM 1753 N N . GLN A 1 224 ? -0.860 -29.952 -6.470 1.00 89.19 224 GLN A N 1
ATOM 1754 C CA . GLN A 1 224 ? -0.770 -30.066 -5.023 1.00 89.19 224 GLN A CA 1
ATOM 1755 C C . GLN A 1 224 ? -1.930 -29.305 -4.382 1.00 89.19 224 GLN A C 1
ATOM 1757 O O . GLN A 1 224 ? -2.113 -28.117 -4.645 1.00 89.19 224 GLN A O 1
ATOM 1762 N N . SER A 1 225 ? -2.702 -29.974 -3.531 1.00 88.00 225 SER A N 1
ATOM 1763 C CA . SER A 1 225 ? -3.767 -29.346 -2.748 1.00 88.00 225 SER A CA 1
ATOM 1764 C C . SER A 1 225 ? -3.202 -28.391 -1.696 1.00 88.00 225 SER A C 1
ATOM 1766 O O . SER A 1 225 ? -2.259 -28.733 -0.982 1.00 88.00 225 SER A O 1
ATOM 1768 N N . CYS A 1 226 ? -3.780 -27.194 -1.594 1.00 85.25 226 CYS A N 1
ATOM 1769 C CA . CYS A 1 226 ? -3.456 -26.241 -0.538 1.00 85.25 226 CYS A CA 1
ATOM 1770 C C . CYS A 1 226 ? -4.019 -26.723 0.802 1.00 85.25 226 CYS A C 1
ATOM 1772 O O . CYS A 1 226 ? -5.200 -27.046 0.900 1.00 85.25 226 CYS A O 1
ATOM 1774 N N . ARG A 1 227 ? -3.212 -26.693 1.863 1.00 85.19 227 ARG A N 1
ATOM 1775 C CA . ARG A 1 227 ? -3.668 -27.037 3.219 1.00 85.19 227 ARG A CA 1
ATOM 1776 C C . ARG A 1 227 ? -4.725 -26.072 3.771 1.00 85.19 227 ARG A C 1
ATOM 1778 O O . ARG A 1 227 ? -5.520 -26.463 4.614 1.00 85.19 227 ARG A O 1
ATOM 1785 N N . SER A 1 228 ? -4.718 -24.818 3.320 1.00 78.88 228 SER A N 1
ATOM 1786 C CA . SER A 1 228 ? -5.470 -23.719 3.948 1.00 78.88 228 SER A CA 1
ATOM 1787 C C . SER A 1 228 ? -6.646 -23.194 3.122 1.00 78.88 228 SER A C 1
ATOM 1789 O O . SER A 1 228 ? -7.371 -22.328 3.595 1.00 78.88 228 SER A O 1
ATOM 1791 N N . CYS A 1 229 ? -6.843 -23.661 1.887 1.00 76.56 229 CYS A N 1
ATOM 1792 C CA . CYS A 1 229 ? -8.001 -23.264 1.085 1.00 76.56 229 CYS A CA 1
ATOM 1793 C C . CYS A 1 229 ? -8.357 -24.323 0.046 1.00 76.56 229 CYS A C 1
ATOM 1795 O O . CYS A 1 229 ? -7.592 -25.251 -0.206 1.00 76.56 229 CYS A O 1
ATOM 1797 N N . ILE A 1 230 ? -9.483 -24.116 -0.634 1.00 77.88 230 ILE A N 1
ATOM 1798 C CA . ILE A 1 230 ? -9.988 -24.985 -1.700 1.00 77.88 230 ILE A CA 1
ATOM 1799 C C . ILE A 1 230 ? -9.105 -25.004 -2.961 1.00 77.88 230 ILE A C 1
ATOM 1801 O O . ILE A 1 230 ? -9.500 -25.596 -3.943 1.00 77.88 230 ILE A O 1
ATOM 1805 N N . ARG A 1 231 ? -7.943 -24.349 -3.043 1.00 80.38 231 ARG A N 1
ATOM 1806 C CA . ARG A 1 231 ? -7.162 -24.304 -4.301 1.00 80.38 231 ARG A CA 1
ATOM 1807 C C . ARG A 1 231 ? -6.149 -25.440 -4.385 1.00 80.38 231 ARG A C 1
ATOM 1809 O O . ARG A 1 231 ? -5.552 -25.813 -3.379 1.00 80.38 231 ARG A O 1
ATOM 1816 N N . SER A 1 232 ? -5.864 -25.922 -5.590 1.00 85.06 232 SER A N 1
ATOM 1817 C CA . SER A 1 232 ? -4.710 -26.792 -5.859 1.00 85.06 232 SER A CA 1
ATOM 1818 C C . SER A 1 232 ? -3.816 -26.212 -6.954 1.00 85.06 232 SER A C 1
ATOM 1820 O O . SER A 1 232 ? -4.305 -25.624 -7.911 1.00 85.06 232 SER A O 1
ATOM 1822 N N . PHE A 1 233 ? -2.496 -26.332 -6.809 1.00 87.44 233 PHE A N 1
ATOM 1823 C CA . PHE A 1 233 ? -1.511 -25.586 -7.598 1.00 87.44 233 PHE A CA 1
ATOM 1824 C C . PHE A 1 233 ? -0.330 -26.456 -8.036 1.00 87.44 233 PHE A C 1
ATOM 1826 O O . PHE A 1 233 ? 0.022 -27.440 -7.394 1.00 87.44 233 PHE A O 1
ATOM 1833 N N . HIS A 1 234 ? 0.357 -26.055 -9.107 1.00 88.19 234 HIS A N 1
ATOM 1834 C CA . HIS A 1 234 ? 1.638 -26.661 -9.468 1.00 88.19 234 HIS A CA 1
ATOM 1835 C C . HIS A 1 234 ? 2.759 -26.121 -8.561 1.00 88.19 234 HIS A C 1
ATOM 1837 O O . HIS A 1 234 ? 2.964 -24.902 -8.540 1.00 88.19 234 HIS A O 1
ATOM 1843 N N . PRO A 1 235 ? 3.579 -26.967 -7.907 1.00 87.50 235 PRO A N 1
ATOM 1844 C CA . PRO A 1 235 ? 4.664 -26.501 -7.028 1.00 87.50 235 PRO A CA 1
ATOM 1845 C C . PRO A 1 235 ? 5.660 -25.556 -7.724 1.00 87.50 235 PRO A C 1
ATOM 1847 O O . PRO A 1 235 ? 6.176 -24.598 -7.143 1.00 87.50 235 PRO A O 1
ATOM 1850 N N . ARG A 1 236 ? 5.899 -25.788 -9.022 1.00 85.19 236 ARG A N 1
ATOM 1851 C CA . ARG A 1 236 ? 6.773 -24.951 -9.859 1.00 85.19 236 ARG A CA 1
ATOM 1852 C C . ARG A 1 236 ? 6.152 -23.610 -10.249 1.00 85.19 236 ARG A C 1
ATOM 1854 O O . ARG A 1 236 ? 6.897 -22.723 -10.653 1.00 85.19 236 ARG A O 1
ATOM 1861 N N . CYS A 1 237 ? 4.832 -23.461 -10.174 1.00 84.00 237 CYS A N 1
ATOM 1862 C CA . CYS A 1 237 ? 4.142 -22.227 -10.557 1.00 84.00 237 CYS A CA 1
ATOM 1863 C C . CYS A 1 237 ? 4.016 -21.214 -9.424 1.00 84.00 237 CYS A C 1
ATOM 1865 O O . CYS A 1 237 ? 3.657 -20.080 -9.714 1.00 84.00 237 CYS A O 1
ATOM 1867 N N . ARG A 1 238 ? 4.345 -21.597 -8.186 1.00 84.56 238 ARG A N 1
ATOM 1868 C CA . ARG A 1 238 ? 4.378 -20.672 -7.054 1.00 84.56 238 ARG A CA 1
ATOM 1869 C C . ARG A 1 238 ? 5.399 -19.563 -7.251 1.00 84.56 238 ARG A C 1
ATOM 1871 O O . ARG A 1 238 ? 6.547 -19.849 -7.595 1.00 84.56 238 ARG A O 1
ATOM 1878 N N . ALA A 1 239 ? 4.981 -18.331 -7.013 1.00 83.50 239 ALA A N 1
ATOM 1879 C CA . ALA A 1 239 ? 5.841 -17.161 -7.031 1.00 83.50 239 ALA A CA 1
ATOM 1880 C C . ALA A 1 239 ? 6.510 -16.936 -5.669 1.00 83.50 239 ALA A C 1
ATOM 1882 O O . ALA A 1 239 ? 7.707 -16.661 -5.631 1.00 83.50 239 ALA A O 1
ATOM 1883 N N . VAL A 1 240 ? 5.781 -17.136 -4.563 1.00 85.81 240 VAL A N 1
ATOM 1884 C CA . VAL A 1 240 ? 6.329 -16.929 -3.215 1.00 85.81 240 VAL A CA 1
ATOM 1885 C C . VAL A 1 240 ? 7.265 -18.070 -2.869 1.00 85.81 240 VAL A C 1
ATOM 1887 O O . VAL A 1 240 ? 6.855 -19.232 -2.756 1.00 85.81 240 VAL A O 1
ATOM 1890 N N . ARG A 1 241 ? 8.545 -17.728 -2.707 1.00 88.12 241 ARG A N 1
ATOM 1891 C CA . ARG A 1 241 ? 9.601 -18.672 -2.330 1.00 88.12 241 ARG A CA 1
ATOM 1892 C C . ARG A 1 241 ? 10.004 -18.514 -0.873 1.00 88.12 241 ARG A C 1
ATOM 1894 O O . ARG A 1 241 ? 10.273 -19.528 -0.231 1.00 88.12 241 ARG A O 1
ATOM 1901 N N . GLN A 1 242 ? 10.008 -17.285 -0.358 1.00 88.44 242 GLN A N 1
ATOM 1902 C CA . GLN A 1 242 ? 10.392 -16.997 1.021 1.00 88.44 242 GLN A CA 1
ATOM 1903 C C . GLN A 1 242 ? 9.387 -16.080 1.724 1.00 88.44 242 GLN A C 1
ATOM 1905 O O . GLN A 1 242 ? 8.834 -15.173 1.100 1.00 88.44 242 GLN A O 1
ATOM 1910 N N . ILE A 1 243 ? 9.187 -16.324 3.020 1.00 86.31 243 ILE A N 1
ATOM 1911 C CA . ILE A 1 243 ? 8.380 -15.517 3.939 1.00 86.31 243 ILE A CA 1
ATOM 1912 C C . ILE A 1 243 ? 9.232 -15.208 5.165 1.00 86.31 243 ILE A C 1
ATOM 1914 O O . ILE A 1 243 ? 9.737 -16.148 5.778 1.00 86.31 243 ILE A O 1
ATOM 1918 N N . ASN A 1 244 ? 9.392 -13.927 5.515 1.00 86.06 244 ASN A N 1
ATOM 1919 C CA . ASN A 1 244 ? 10.263 -13.491 6.619 1.00 86.06 244 ASN A CA 1
ATOM 1920 C C . ASN A 1 244 ? 11.643 -14.178 6.545 1.00 86.06 244 ASN A C 1
ATOM 1922 O O . ASN A 1 244 ? 12.084 -14.820 7.492 1.00 86.06 244 ASN A O 1
ATOM 1926 N N . GLU A 1 245 ? 12.254 -14.151 5.354 1.00 85.38 245 GLU A N 1
ATOM 1927 C CA . GLU A 1 245 ? 13.546 -14.786 5.020 1.00 85.38 245 GLU A CA 1
ATOM 1928 C C . GLU A 1 245 ? 13.597 -16.327 5.086 1.00 85.38 245 GLU A C 1
ATOM 1930 O O . GLU A 1 245 ? 14.515 -16.947 4.542 1.00 85.38 245 GLU A O 1
ATOM 1935 N N . MET A 1 246 ? 12.574 -16.980 5.632 1.00 88.62 246 MET A N 1
ATOM 1936 C CA . MET A 1 246 ? 12.449 -18.436 5.687 1.00 88.62 246 MET A CA 1
ATOM 1937 C C . MET A 1 246 ? 11.793 -19.004 4.426 1.00 88.62 246 MET A C 1
ATOM 1939 O O . MET A 1 246 ? 11.085 -18.310 3.703 1.00 88.62 246 MET A O 1
ATOM 1943 N N . ASN A 1 247 ? 11.992 -20.295 4.147 1.00 91.44 247 ASN A N 1
ATOM 1944 C CA . ASN A 1 247 ? 11.304 -20.961 3.037 1.00 91.44 247 ASN A CA 1
ATOM 1945 C C . ASN A 1 247 ? 9.785 -20.960 3.258 1.00 91.44 247 ASN A C 1
ATOM 1947 O O . ASN A 1 247 ? 9.307 -21.405 4.299 1.00 91.44 247 ASN A O 1
ATOM 1951 N N . ALA A 1 248 ? 9.026 -20.536 2.247 1.00 88.19 248 ALA A N 1
ATOM 1952 C CA . ALA A 1 248 ? 7.571 -20.547 2.324 1.00 88.19 248 ALA A CA 1
ATOM 1953 C C . ALA A 1 248 ? 7.028 -21.994 2.435 1.00 88.19 248 ALA A C 1
ATOM 1955 O O . ALA A 1 248 ? 7.555 -22.891 1.757 1.00 88.19 248 ALA A O 1
ATOM 1956 N N . PRO A 1 249 ? 5.955 -22.248 3.217 1.00 89.94 249 PRO A N 1
ATOM 1957 C CA . PRO A 1 249 ? 5.375 -23.583 3.382 1.00 89.94 249 PRO A CA 1
ATOM 1958 C C . PRO A 1 249 ? 5.008 -24.188 2.034 1.00 89.94 249 PRO A C 1
ATOM 1960 O O . PRO A 1 249 ? 4.261 -23.576 1.271 1.00 89.94 249 PRO A O 1
ATOM 1963 N N . ARG A 1 250 ? 5.557 -25.362 1.696 1.00 90.44 250 ARG A N 1
ATOM 1964 C CA . ARG A 1 250 ? 5.415 -25.969 0.355 1.00 90.44 250 ARG A CA 1
ATOM 1965 C C . ARG A 1 250 ? 3.987 -26.422 0.040 1.00 90.44 250 ARG A C 1
ATOM 1967 O O . ARG A 1 250 ? 3.634 -26.511 -1.129 1.00 90.44 250 ARG A O 1
ATOM 1974 N N . ASP A 1 251 ? 3.189 -26.665 1.071 1.00 88.69 251 ASP A N 1
ATOM 1975 C CA . ASP A 1 251 ? 1.809 -27.155 1.057 1.00 88.69 251 ASP A CA 1
ATOM 1976 C C . ASP A 1 251 ? 0.738 -26.056 1.059 1.00 88.69 251 ASP A C 1
ATOM 1978 O O . ASP A 1 251 ? -0.453 -26.353 1.120 1.00 88.69 251 ASP A O 1
ATOM 1982 N N . GLN A 1 252 ? 1.135 -24.791 0.935 1.00 88.06 252 GLN A N 1
ATOM 1983 C CA . GLN A 1 252 ? 0.213 -23.673 0.764 1.00 88.06 252 GLN A CA 1
ATOM 1984 C C . GLN A 1 252 ? 0.333 -23.068 -0.634 1.00 88.06 252 GLN A C 1
ATOM 1986 O O . GLN A 1 252 ? 1.427 -22.963 -1.198 1.00 88.06 252 GLN A O 1
ATOM 1991 N N . CYS A 1 253 ? -0.807 -22.667 -1.202 1.00 84.88 253 CYS A N 1
ATOM 1992 C CA . CYS A 1 253 ? -0.812 -21.869 -2.419 1.00 84.88 253 CYS A CA 1
ATOM 1993 C C . CYS A 1 253 ? -0.260 -20.474 -2.114 1.00 84.88 253 CYS A C 1
ATOM 1995 O O . CYS A 1 253 ? -0.277 -20.029 -0.970 1.00 84.88 253 CYS A O 1
ATOM 1997 N N . ASP A 1 254 ? 0.188 -19.781 -3.153 1.00 82.31 254 ASP A N 1
ATOM 1998 C CA . ASP A 1 254 ? 0.681 -18.405 -3.086 1.00 82.31 254 ASP A CA 1
ATOM 1999 C C . ASP A 1 254 ? -0.229 -17.482 -2.263 1.00 82.31 254 ASP A C 1
ATOM 2001 O O . ASP A 1 254 ? 0.241 -16.829 -1.342 1.00 82.31 254 ASP A O 1
ATOM 2005 N N . VAL A 1 255 ? -1.539 -17.518 -2.523 1.00 78.81 255 VAL A N 1
ATOM 2006 C CA . VAL A 1 255 ? -2.523 -16.686 -1.819 1.00 78.81 255 VAL A CA 1
ATOM 2007 C C . VAL A 1 255 ? -2.601 -17.015 -0.332 1.00 78.81 255 VAL A C 1
ATOM 2009 O O . VAL A 1 255 ? -2.610 -16.101 0.471 1.00 78.81 255 VAL A O 1
ATOM 2012 N N . CYS A 1 256 ? -2.625 -18.284 0.074 1.00 80.25 256 CYS A N 1
ATOM 2013 C CA . CYS A 1 256 ? -2.641 -18.616 1.504 1.00 80.25 256 CYS A CA 1
ATOM 2014 C C . CYS A 1 256 ? -1.300 -18.329 2.180 1.00 80.25 256 CYS A C 1
ATOM 2016 O O . CYS A 1 256 ? -1.281 -17.890 3.322 1.00 80.25 256 CYS A O 1
ATOM 2018 N N . ALA A 1 257 ? -0.196 -18.569 1.473 1.00 83.62 257 ALA A N 1
ATOM 2019 C CA . ALA A 1 257 ? 1.147 -18.297 1.965 1.00 83.62 257 ALA A CA 1
ATOM 2020 C C . ALA A 1 257 ? 1.376 -16.789 2.183 1.00 83.62 257 ALA A C 1
ATOM 2022 O O . ALA A 1 257 ? 2.128 -16.416 3.073 1.00 83.62 257 ALA A O 1
ATOM 2023 N N . SER A 1 258 ? 0.712 -15.932 1.402 1.00 75.62 258 SER A N 1
ATOM 2024 C CA . SER A 1 258 ? 0.736 -14.473 1.548 1.00 75.62 258 SER A CA 1
ATOM 2025 C C . SER A 1 258 ? -0.510 -13.893 2.235 1.00 75.62 258 SER A C 1
ATOM 2027 O O . SER A 1 258 ? -0.809 -12.716 2.059 1.00 75.62 258 SER A O 1
ATOM 2029 N N . GLU A 1 259 ? -1.268 -14.709 2.977 1.00 76.25 259 GLU A N 1
ATOM 2030 C CA . GLU A 1 259 ? -2.448 -14.275 3.747 1.00 76.25 259 GLU A CA 1
ATOM 2031 C C . GLU A 1 259 ? -3.534 -13.541 2.934 1.00 76.25 259 GLU A C 1
ATOM 2033 O O . GLU A 1 259 ? -4.215 -12.639 3.423 1.00 76.25 259 GLU A O 1
ATOM 2038 N N . GLY A 1 260 ? -3.756 -13.979 1.698 1.00 63.06 260 GLY A N 1
ATOM 2039 C CA . GLY A 1 260 ? -4.912 -13.634 0.872 1.00 63.06 260 GLY A CA 1
ATOM 2040 C C . GLY A 1 260 ? -4.583 -12.872 -0.407 1.00 63.06 260 GLY A C 1
ATOM 2041 O O . GLY A 1 260 ? -5.500 -12.549 -1.158 1.00 63.06 260 GLY A O 1
ATOM 2042 N N . VAL A 1 261 ? -3.310 -12.570 -0.679 1.00 55.59 261 VAL A N 1
ATOM 2043 C CA . VAL A 1 261 ? -3.003 -11.452 -1.576 1.00 55.59 261 VAL A CA 1
ATOM 2044 C C . VAL A 1 261 ? -1.768 -11.735 -2.441 1.00 55.59 261 VAL A C 1
ATOM 2046 O O . VAL A 1 261 ? -0.640 -11.479 -2.023 1.00 55.59 261 VAL A O 1
ATOM 2049 N N . ILE A 1 262 ? -1.978 -12.297 -3.642 1.00 54.69 262 ILE A N 1
ATOM 2050 C CA . ILE A 1 262 ? -0.997 -12.305 -4.749 1.00 54.69 262 ILE A CA 1
ATOM 2051 C C . ILE A 1 262 ? -1.713 -11.916 -6.032 1.00 54.69 262 ILE A C 1
ATOM 2053 O O . ILE A 1 262 ? -2.640 -12.607 -6.456 1.00 54.69 262 ILE A O 1
ATOM 2057 N N . VAL A 1 263 ? -1.225 -10.861 -6.679 1.00 55.28 263 VAL A N 1
ATOM 2058 C CA . VAL A 1 263 ? -1.631 -10.477 -8.030 1.00 55.28 263 VAL A CA 1
ATOM 2059 C C . VAL A 1 263 ? -0.448 -10.718 -8.962 1.00 55.28 263 VAL A C 1
ATOM 2061 O O . VAL A 1 263 ? 0.674 -10.297 -8.689 1.00 55.28 263 VAL A O 1
ATOM 2064 N N . TYR A 1 264 ? -0.687 -11.431 -10.061 1.00 55.38 264 TYR A N 1
ATOM 2065 C CA . TYR A 1 264 ? 0.293 -11.580 -11.132 1.00 55.38 264 TYR A CA 1
ATOM 2066 C C . TYR A 1 264 ? 0.145 -10.401 -12.088 1.00 55.38 264 TYR A C 1
ATOM 2068 O O . TYR A 1 264 ? -0.881 -10.287 -12.755 1.00 55.38 264 TYR A O 1
ATOM 2076 N N . ILE A 1 265 ? 1.159 -9.537 -12.164 1.00 58.91 265 ILE A N 1
ATOM 2077 C CA . ILE A 1 265 ? 1.155 -8.395 -13.083 1.00 58.91 265 ILE A CA 1
ATOM 2078 C C . ILE A 1 265 ? 2.226 -8.570 -14.142 1.00 58.91 265 ILE A C 1
ATOM 2080 O O . ILE A 1 265 ? 3.398 -8.801 -13.850 1.00 58.91 265 ILE A O 1
ATOM 2084 N N . TYR A 1 266 ? 1.793 -8.427 -15.387 1.00 64.56 266 TYR A N 1
ATOM 2085 C CA . TYR A 1 266 ? 2.649 -8.386 -16.556 1.00 64.56 266 TYR A CA 1
ATOM 2086 C C . TYR A 1 266 ? 3.096 -6.937 -16.771 1.00 64.56 266 TYR A C 1
ATOM 2088 O O . TYR A 1 266 ? 2.333 -6.124 -17.279 1.00 64.56 266 TYR A O 1
ATOM 2096 N N . GLN A 1 267 ? 4.321 -6.602 -16.358 1.00 68.00 267 GLN A N 1
ATOM 2097 C CA . GLN A 1 267 ? 4.941 -5.290 -16.609 1.00 68.00 267 GLN A CA 1
ATOM 2098 C C . GLN A 1 267 ? 5.902 -5.357 -17.801 1.00 68.00 267 GLN A C 1
ATOM 2100 O O . GLN A 1 267 ? 7.051 -4.919 -17.717 1.00 68.00 267 GLN A O 1
ATOM 2105 N N . PHE A 1 268 ? 5.420 -5.959 -18.887 1.00 72.00 268 PHE A N 1
ATOM 2106 C CA . PHE A 1 268 ? 6.148 -6.095 -20.138 1.00 72.00 268 PHE A CA 1
ATOM 2107 C C . PHE A 1 268 ? 5.740 -4.972 -21.085 1.00 72.00 268 PHE A C 1
ATOM 2109 O O . PHE A 1 268 ? 4.555 -4.803 -21.361 1.00 72.00 268 PHE A O 1
ATOM 2116 N N . MET A 1 269 ? 6.712 -4.211 -21.577 1.00 75.81 269 MET A N 1
ATOM 2117 C CA . MET A 1 269 ? 6.487 -3.201 -22.612 1.00 75.81 269 MET A CA 1
ATOM 2118 C C . MET A 1 269 ? 7.500 -3.378 -23.727 1.00 75.81 269 MET A C 1
ATOM 2120 O O . MET A 1 269 ? 8.683 -3.571 -23.455 1.00 75.81 269 MET A O 1
ATOM 2124 N N . ASP A 1 270 ? 7.068 -3.280 -24.976 1.00 79.00 270 ASP A N 1
ATOM 2125 C CA . ASP A 1 270 ? 8.001 -3.323 -26.095 1.00 79.00 270 ASP A CA 1
ATOM 2126 C C . ASP A 1 270 ? 8.950 -2.120 -26.055 1.00 79.00 270 ASP A C 1
ATOM 2128 O O . ASP A 1 270 ? 8.538 -0.979 -25.841 1.00 79.00 270 ASP A O 1
ATOM 2132 N N . LEU A 1 271 ? 10.242 -2.392 -26.247 1.00 79.38 271 LEU A N 1
ATOM 2133 C CA . LEU A 1 271 ? 11.280 -1.378 -26.389 1.00 79.38 271 LEU A CA 1
ATOM 2134 C C . LEU A 1 271 ? 11.541 -1.120 -27.874 1.00 79.38 271 LEU A C 1
ATOM 2136 O O . LEU A 1 271 ? 11.055 -0.157 -28.452 1.00 79.38 271 LEU A O 1
ATOM 2140 N N . TYR A 1 272 ? 12.336 -1.985 -28.504 1.00 78.50 272 TYR A N 1
ATOM 2141 C CA . TYR A 1 272 ? 12.774 -1.846 -29.890 1.00 78.50 272 TYR A CA 1
ATOM 2142 C C . TYR A 1 272 ? 13.266 -3.197 -30.418 1.00 78.50 272 TYR A C 1
ATOM 2144 O O . TYR A 1 272 ? 13.855 -3.959 -29.661 1.00 78.50 272 TYR A O 1
ATOM 2152 N N . ASN A 1 273 ? 13.069 -3.496 -31.708 1.00 80.56 273 ASN A N 1
ATOM 2153 C CA . ASN A 1 273 ? 13.584 -4.707 -32.376 1.00 80.56 273 ASN A CA 1
ATOM 2154 C C . ASN A 1 273 ? 13.276 -6.039 -31.660 1.00 80.56 273 ASN A C 1
ATOM 2156 O O . ASN A 1 273 ? 14.129 -6.922 -31.589 1.00 80.56 273 ASN A O 1
ATOM 2160 N N . GLY A 1 274 ? 12.064 -6.187 -31.121 1.00 81.50 274 GLY A N 1
ATOM 2161 C CA . GLY A 1 274 ? 11.654 -7.404 -30.412 1.00 81.50 274 GLY A CA 1
ATOM 2162 C C . GLY A 1 274 ? 12.254 -7.555 -29.010 1.00 81.50 274 GLY A C 1
ATOM 2163 O O . GLY A 1 274 ? 12.069 -8.595 -28.386 1.00 81.50 274 GLY A O 1
ATOM 2164 N N . PHE A 1 275 ? 12.960 -6.538 -28.503 1.00 81.81 275 PHE A N 1
ATOM 2165 C CA . PHE A 1 275 ? 13.293 -6.448 -27.086 1.00 81.81 275 PHE A CA 1
ATOM 2166 C C . PHE A 1 275 ? 12.108 -5.889 -26.300 1.00 81.81 275 PHE A C 1
ATOM 2168 O O . PHE A 1 275 ? 11.466 -4.928 -26.727 1.00 81.81 275 PHE A O 1
ATOM 2175 N N . THR A 1 276 ? 11.892 -6.448 -25.114 1.00 81.75 276 THR A N 1
ATOM 2176 C CA . THR A 1 276 ? 10.830 -6.061 -24.184 1.00 81.75 276 THR A CA 1
ATOM 2177 C C . THR A 1 276 ? 11.462 -5.614 -22.867 1.00 81.75 276 THR A C 1
ATOM 2179 O O . THR A 1 276 ? 12.382 -6.254 -22.358 1.00 81.75 276 THR A O 1
ATOM 2182 N N . LEU A 1 277 ? 10.981 -4.504 -22.315 1.00 80.25 277 LEU A N 1
ATOM 2183 C CA . LEU A 1 277 ? 11.270 -4.060 -20.958 1.00 80.25 277 LEU A CA 1
ATOM 2184 C C . LEU A 1 277 ? 10.462 -4.899 -19.976 1.00 80.25 277 LEU A C 1
ATOM 2186 O O . LEU A 1 277 ? 9.241 -4.953 -20.085 1.00 80.25 277 LEU A O 1
ATOM 2190 N N . ASP A 1 278 ? 11.140 -5.494 -19.000 1.00 79.88 278 ASP A N 1
ATOM 2191 C CA . ASP A 1 278 ? 10.516 -6.119 -17.838 1.00 79.88 278 ASP A CA 1
ATOM 2192 C C . ASP A 1 278 ? 10.795 -5.263 -16.600 1.00 79.88 278 ASP A C 1
ATOM 2194 O O . ASP A 1 278 ? 11.896 -5.274 -16.048 1.00 79.88 278 ASP A O 1
ATOM 2198 N N . MET A 1 279 ? 9.791 -4.504 -16.161 1.00 73.12 279 MET A N 1
ATOM 2199 C CA . MET A 1 279 ? 9.902 -3.698 -14.940 1.00 73.12 279 MET A CA 1
ATOM 2200 C C . MET A 1 279 ? 9.505 -4.482 -13.682 1.00 73.12 279 MET A C 1
ATOM 2202 O O . MET A 1 279 ? 9.562 -3.924 -12.587 1.00 73.12 279 MET A O 1
ATOM 2206 N N . SER A 1 280 ? 9.106 -5.757 -13.809 1.00 63.53 280 SER A N 1
ATOM 2207 C CA . SER A 1 280 ? 8.592 -6.565 -12.697 1.00 63.53 280 SER A CA 1
ATOM 2208 C C . SER A 1 280 ? 9.648 -6.830 -11.618 1.00 63.53 280 SER A C 1
ATOM 2210 O O . SER A 1 280 ? 9.323 -6.824 -10.428 1.00 63.53 280 SER A O 1
ATOM 2212 N N . THR A 1 281 ? 10.905 -7.002 -12.034 1.00 60.56 281 THR A N 1
ATOM 2213 C CA . THR A 1 281 ? 12.035 -7.440 -11.200 1.00 60.56 281 THR A CA 1
ATOM 2214 C C . THR A 1 281 ? 13.029 -6.322 -10.895 1.00 60.56 281 THR A C 1
ATOM 2216 O O . THR A 1 281 ? 13.421 -6.155 -9.742 1.00 60.56 281 THR A O 1
ATOM 2219 N N . HIS A 1 282 ? 13.414 -5.537 -11.904 1.00 66.12 282 HIS A N 1
ATOM 2220 C CA . HIS A 1 282 ? 14.419 -4.473 -11.791 1.00 66.12 282 HIS A CA 1
ATOM 2221 C C . HIS A 1 282 ? 13.908 -3.164 -12.415 1.00 66.12 282 HIS A C 1
ATOM 2223 O O . HIS A 1 282 ? 14.443 -2.674 -13.407 1.00 66.12 282 HIS A O 1
ATOM 2229 N N . GLY A 1 283 ? 12.823 -2.628 -11.851 1.00 69.81 283 GLY A N 1
ATOM 2230 C CA . GLY A 1 283 ? 12.196 -1.377 -12.283 1.00 69.81 283 GLY A CA 1
ATOM 2231 C C . GLY A 1 283 ? 12.547 -0.175 -11.401 1.00 69.81 283 GLY A C 1
ATOM 2232 O O . GLY A 1 283 ? 13.044 -0.325 -10.288 1.00 69.81 283 GLY A O 1
ATOM 2233 N N . ASN A 1 284 ? 12.230 1.022 -11.895 1.00 79.25 284 ASN A N 1
ATOM 2234 C CA . ASN A 1 284 ? 12.197 2.249 -11.097 1.00 79.25 284 ASN A CA 1
ATOM 2235 C C . ASN A 1 284 ? 10.737 2.690 -10.866 1.00 79.25 284 ASN A C 1
ATOM 2237 O O . ASN A 1 284 ? 9.801 1.967 -11.218 1.00 79.25 284 ASN A O 1
ATOM 2241 N N . ILE A 1 285 ? 10.535 3.879 -10.300 1.00 78.69 285 ILE A N 1
ATOM 2242 C CA . ILE A 1 285 ? 9.211 4.423 -9.974 1.00 78.69 285 ILE A CA 1
ATOM 2243 C C . ILE A 1 285 ? 8.236 4.509 -11.165 1.00 78.69 285 ILE A C 1
ATOM 2245 O O . ILE A 1 285 ? 7.024 4.424 -10.973 1.00 78.69 285 ILE A O 1
ATOM 2249 N N . SER A 1 286 ? 8.731 4.597 -12.405 1.00 81.75 286 SER A N 1
ATOM 2250 C CA . SER A 1 286 ? 7.899 4.672 -13.614 1.00 81.75 286 SER A CA 1
ATOM 2251 C C . SER A 1 286 ? 7.021 3.439 -13.822 1.00 81.75 286 SER A C 1
ATOM 2253 O O . SER A 1 286 ? 6.036 3.507 -14.553 1.00 81.75 286 SER A O 1
ATOM 2255 N N . ARG A 1 287 ? 7.341 2.315 -13.169 1.00 79.25 287 ARG A N 1
ATOM 2256 C CA . ARG A 1 287 ? 6.539 1.084 -13.212 1.00 79.25 287 ARG A CA 1
ATOM 2257 C C . ARG A 1 287 ? 5.131 1.236 -12.627 1.00 79.25 287 ARG A C 1
ATOM 2259 O O . ARG A 1 287 ? 4.336 0.308 -12.748 1.00 79.25 287 ARG A O 1
ATOM 2266 N N . TYR A 1 288 ? 4.869 2.348 -11.943 1.00 79.19 288 TYR A N 1
ATOM 2267 C CA . TYR A 1 288 ? 3.601 2.654 -11.289 1.00 79.19 288 TYR A CA 1
ATOM 2268 C C . TYR A 1 288 ? 2.712 3.616 -12.087 1.00 79.19 288 TYR A C 1
ATOM 2270 O O . TYR A 1 288 ? 1.617 3.924 -11.630 1.00 79.19 288 TYR A O 1
ATOM 2278 N N . ALA A 1 289 ? 3.151 4.084 -13.263 1.00 83.81 289 ALA A N 1
ATOM 2279 C CA . ALA A 1 289 ? 2.270 4.813 -14.174 1.00 83.81 289 ALA A CA 1
ATOM 2280 C C . ALA A 1 289 ? 1.180 3.864 -14.686 1.00 83.81 289 ALA A C 1
ATOM 2282 O O . ALA A 1 289 ? 1.521 2.808 -15.200 1.00 83.81 289 ALA A O 1
ATOM 2283 N N . ASN A 1 290 ? -0.102 4.212 -14.571 1.00 79.88 290 ASN A N 1
ATOM 2284 C CA . ASN A 1 290 ? -1.207 3.307 -14.918 1.00 79.88 290 ASN A CA 1
ATOM 2285 C C . ASN A 1 290 ? -1.747 3.509 -16.342 1.00 79.88 290 ASN A C 1
ATOM 2287 O O . ASN A 1 290 ? -1.438 4.488 -17.023 1.00 79.88 290 ASN A O 1
ATOM 2291 N N . ASN A 1 291 ? -2.583 2.573 -16.806 1.00 83.44 291 ASN A N 1
ATOM 2292 C CA . ASN A 1 291 ? -3.231 2.674 -18.115 1.00 83.44 291 ASN A CA 1
ATOM 2293 C C . ASN A 1 291 ? -4.461 3.596 -18.093 1.00 83.44 291 ASN A C 1
ATOM 2295 O O . ASN A 1 291 ? -5.419 3.337 -17.364 1.00 83.44 291 ASN A O 1
ATOM 2299 N N . SER A 1 292 ? -4.504 4.570 -19.001 1.00 85.44 292 SER A N 1
ATOM 2300 C CA . SER A 1 292 ? -5.709 5.323 -19.359 1.00 85.44 292 SER A CA 1
ATOM 2301 C C . SER A 1 292 ? -5.980 5.200 -20.857 1.00 85.44 292 SER A C 1
ATOM 2303 O O . SER A 1 292 ? -5.235 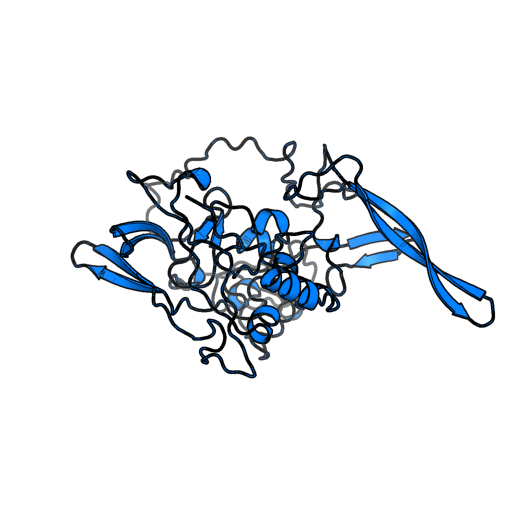5.709 -21.695 1.00 85.44 292 SER A O 1
ATOM 2305 N N . CYS A 1 293 ? -7.071 4.512 -21.208 1.00 81.44 293 CYS A N 1
ATOM 2306 C CA . CYS A 1 293 ? -7.425 4.238 -22.604 1.00 81.44 293 CYS A CA 1
ATOM 2307 C C . CYS A 1 293 ? -7.800 5.500 -23.394 1.00 81.44 293 CYS A C 1
ATOM 2309 O O . CYS A 1 293 ? -7.512 5.594 -24.589 1.00 81.44 293 CYS A O 1
ATOM 2311 N N . SER A 1 294 ? -8.489 6.433 -22.738 1.00 82.19 294 SER A N 1
ATOM 2312 C CA . SER A 1 294 ? -9.189 7.552 -23.374 1.00 82.19 294 SER A CA 1
ATOM 2313 C C . SER A 1 294 ? -8.530 8.904 -23.129 1.00 82.19 294 SER A C 1
ATOM 2315 O O . SER A 1 294 ? -8.615 9.778 -23.987 1.00 82.19 294 SER A O 1
ATOM 2317 N N . ASN A 1 295 ? -7.873 9.089 -21.983 1.00 87.06 295 ASN A N 1
ATOM 2318 C CA . ASN A 1 295 ? -7.326 10.382 -21.583 1.00 87.06 295 ASN A CA 1
ATOM 2319 C C . ASN A 1 295 ? -5.997 10.225 -20.823 1.00 87.06 295 ASN A C 1
ATOM 2321 O O . ASN A 1 295 ? -5.920 10.631 -19.661 1.00 87.06 295 ASN A O 1
ATOM 2325 N N . PRO A 1 296 ? -4.964 9.609 -21.431 1.00 91.69 296 PRO A N 1
ATOM 2326 C CA . PRO A 1 296 ? -3.645 9.556 -20.814 1.00 91.69 296 PRO A CA 1
ATOM 2327 C C . PRO A 1 296 ? -3.096 10.977 -20.644 1.00 91.69 296 PRO A C 1
ATOM 2329 O O . PRO A 1 296 ? -3.230 11.819 -21.539 1.00 91.69 296 PRO A O 1
ATOM 2332 N N . ASN A 1 297 ? -2.498 11.260 -19.489 1.00 93.56 297 ASN A N 1
ATOM 2333 C CA . ASN A 1 297 ? -1.894 12.565 -19.201 1.00 93.56 297 ASN A CA 1
ATOM 2334 C C . ASN A 1 297 ? -0.375 12.598 -19.425 1.00 93.56 297 ASN A C 1
ATOM 2336 O O . ASN A 1 297 ? 0.198 13.685 -19.492 1.00 93.56 297 ASN A O 1
ATOM 2340 N N . ALA A 1 298 ? 0.240 11.442 -19.664 1.00 94.75 298 ALA A N 1
ATOM 2341 C CA . ALA A 1 298 ? 1.622 11.290 -20.083 1.00 94.75 298 ALA A CA 1
ATOM 2342 C C . ALA A 1 298 ? 1.744 10.364 -21.304 1.00 94.75 298 ALA A C 1
ATOM 2344 O O . ALA A 1 298 ? 0.801 9.676 -21.708 1.00 94.75 298 ALA A O 1
ATOM 2345 N N . GLU A 1 299 ? 2.921 10.361 -21.915 1.00 93.56 299 GLU A N 1
ATOM 2346 C CA . GLU A 1 299 ? 3.277 9.489 -23.029 1.00 93.56 299 GLU A CA 1
ATOM 2347 C C . GLU A 1 299 ? 4.698 8.962 -22.855 1.00 93.56 299 GLU A C 1
ATOM 2349 O O . GLU A 1 299 ? 5.557 9.616 -22.261 1.00 93.56 299 GLU A O 1
ATOM 2354 N N . MET A 1 300 ? 4.919 7.739 -23.336 1.00 90.56 300 MET A N 1
ATOM 2355 C CA . MET A 1 300 ? 6.221 7.094 -23.291 1.00 90.56 300 MET A CA 1
ATOM 2356 C C . MET A 1 300 ? 6.965 7.356 -24.595 1.00 90.56 300 MET A C 1
ATOM 2358 O O . MET A 1 300 ? 6.467 7.057 -25.679 1.00 90.56 300 MET A O 1
ATOM 2362 N N . PHE A 1 301 ? 8.181 7.869 -24.473 1.00 90.19 301 PHE A N 1
ATOM 2363 C CA . PHE A 1 301 ? 9.063 8.178 -25.588 1.00 90.19 301 PHE A CA 1
ATOM 2364 C C . PHE A 1 301 ? 10.357 7.380 -25.479 1.00 90.19 301 PHE A C 1
ATOM 2366 O O . PHE A 1 301 ? 10.766 6.966 -24.394 1.00 90.19 301 PHE A O 1
ATOM 2373 N N . MET A 1 302 ? 11.029 7.193 -26.612 1.00 90.44 302 MET A N 1
ATOM 2374 C CA . MET A 1 302 ? 12.348 6.570 -26.673 1.00 90.44 302 MET A CA 1
ATOM 2375 C C . MET A 1 302 ? 13.416 7.596 -27.023 1.00 90.44 302 MET A C 1
ATOM 2377 O O . MET A 1 302 ? 13.229 8.423 -27.915 1.00 90.44 302 MET A O 1
ATOM 2381 N N . LYS A 1 303 ? 14.576 7.493 -26.375 1.00 92.56 303 LYS A N 1
ATOM 2382 C CA . LYS A 1 303 ? 15.745 8.321 -26.678 1.00 92.56 303 LYS A CA 1
ATOM 2383 C C . LYS A 1 303 ? 17.032 7.513 -26.588 1.00 92.56 303 LYS A C 1
ATOM 2385 O O . LYS A 1 303 ? 17.148 6.589 -25.787 1.00 92.56 303 LYS A O 1
ATOM 2390 N N . ASP A 1 304 ? 18.008 7.889 -27.407 1.00 92.31 304 ASP A N 1
ATOM 2391 C CA . ASP A 1 304 ? 19.382 7.417 -27.265 1.00 92.31 304 ASP A CA 1
ATOM 2392 C C . ASP A 1 304 ? 20.049 8.124 -26.081 1.00 92.31 304 ASP A C 1
ATOM 2394 O O . ASP A 1 304 ? 20.210 9.347 -26.072 1.00 92.31 304 ASP A O 1
ATOM 2398 N N . SER A 1 305 ? 20.428 7.348 -25.070 1.00 90.12 305 SER A N 1
ATOM 2399 C CA . SER A 1 305 ? 21.146 7.827 -23.893 1.00 90.12 305 SER A CA 1
ATOM 2400 C C . SER A 1 305 ? 22.597 7.381 -23.960 1.00 90.12 305 SER A C 1
ATOM 2402 O O . SER A 1 305 ? 22.880 6.200 -24.145 1.00 90.12 305 SER A O 1
ATOM 2404 N N . CYS A 1 306 ? 23.529 8.310 -23.760 1.00 89.88 306 CYS A N 1
ATOM 2405 C CA . CYS A 1 306 ? 24.937 7.960 -23.608 1.00 89.88 306 CYS A CA 1
ATOM 2406 C C . CYS A 1 306 ? 25.142 7.273 -22.257 1.00 89.88 306 CYS A C 1
ATOM 2408 O O . CYS A 1 306 ? 24.906 7.890 -21.220 1.00 89.88 306 CYS A O 1
ATOM 2410 N N . THR A 1 307 ? 25.582 6.016 -22.262 1.00 87.88 307 THR A N 1
ATOM 2411 C CA . THR A 1 307 ? 25.774 5.239 -21.025 1.00 87.88 307 THR A CA 1
ATOM 2412 C C . THR A 1 307 ? 27.228 5.142 -20.618 1.00 87.88 307 THR A C 1
ATOM 2414 O O . THR A 1 307 ? 27.536 5.125 -19.430 1.00 87.88 307 THR A O 1
ATOM 2417 N N . ARG A 1 308 ? 28.144 5.160 -21.591 1.00 89.69 308 ARG A N 1
ATOM 2418 C CA . ARG A 1 308 ? 29.583 5.221 -21.332 1.00 89.69 308 ARG A CA 1
ATOM 2419 C C . ARG A 1 308 ? 30.355 5.817 -22.500 1.00 89.69 308 ARG A C 1
ATOM 2421 O O . ARG A 1 308 ? 29.919 5.790 -23.651 1.00 89.69 308 ARG A O 1
ATOM 2428 N N . LYS A 1 309 ? 31.540 6.338 -22.186 1.00 89.88 309 LYS A N 1
ATOM 2429 C CA . LYS A 1 309 ? 32.496 6.869 -23.159 1.00 89.88 309 LYS A CA 1
ATOM 2430 C C . LYS A 1 309 ? 33.772 6.042 -23.107 1.00 89.88 309 LYS A C 1
ATOM 2432 O O . LYS A 1 309 ? 34.499 6.086 -22.121 1.00 89.88 309 LYS A O 1
ATOM 2437 N N . GLU A 1 310 ? 34.074 5.328 -24.183 1.00 91.88 310 GLU A N 1
ATOM 2438 C CA . GLU A 1 310 ? 35.267 4.487 -24.288 1.00 91.88 310 GLU A CA 1
ATOM 2439 C C . GLU A 1 310 ? 36.195 5.027 -25.366 1.00 91.88 310 GLU A C 1
ATOM 2441 O O . GLU A 1 310 ? 35.855 5.006 -26.542 1.00 91.88 310 GLU A O 1
ATOM 2446 N N . LYS A 1 311 ? 37.384 5.514 -24.987 1.00 81.50 311 LYS A N 1
ATOM 2447 C CA . LYS A 1 311 ? 38.458 5.879 -25.937 1.00 81.50 311 LYS A CA 1
ATOM 2448 C C . LYS A 1 311 ? 37.967 6.703 -27.151 1.00 81.50 311 LYS A C 1
ATOM 2450 O O . LYS A 1 311 ? 38.408 6.478 -28.272 1.00 81.50 311 LYS A O 1
ATOM 2455 N N . LYS A 1 312 ? 37.093 7.693 -26.895 1.00 87.94 312 LYS A N 1
ATOM 2456 C CA . LYS A 1 312 ? 36.420 8.599 -27.863 1.00 87.94 312 LYS A CA 1
ATOM 2457 C C . LYS A 1 312 ? 35.185 8.044 -28.594 1.00 87.94 312 LYS A C 1
ATOM 2459 O O . LYS A 1 312 ? 34.575 8.791 -29.349 1.00 87.94 312 LYS A O 1
ATOM 2464 N N . ILE A 1 313 ? 34.770 6.812 -28.331 1.00 88.75 313 ILE A N 1
ATOM 2465 C CA . ILE A 1 313 ? 33.501 6.238 -28.790 1.00 88.75 313 ILE A CA 1
ATOM 2466 C C . ILE A 1 313 ? 32.435 6.491 -27.719 1.00 88.75 313 ILE A C 1
ATOM 2468 O O . ILE A 1 313 ? 32.670 6.253 -26.531 1.00 88.75 313 ILE A O 1
ATOM 2472 N N . LEU A 1 314 ? 31.276 7.001 -28.135 1.00 89.88 314 LEU A N 1
ATOM 2473 C CA . LEU A 1 314 ? 30.090 7.101 -27.285 1.00 89.88 314 LEU A CA 1
ATOM 2474 C C . LEU A 1 314 ? 29.263 5.832 -27.471 1.00 89.88 314 LEU A C 1
ATOM 2476 O O . LEU A 1 314 ? 28.855 5.521 -28.589 1.00 89.88 314 LEU A O 1
ATOM 2480 N N . VAL A 1 315 ? 29.027 5.109 -26.381 1.00 90.25 315 VAL A N 1
ATOM 2481 C CA . VAL A 1 315 ? 28.099 3.980 -26.372 1.00 90.25 315 VAL A CA 1
ATOM 2482 C C . VAL A 1 315 ? 26.723 4.533 -26.029 1.00 90.25 315 VAL A C 1
ATOM 2484 O O . VAL A 1 315 ? 26.527 5.118 -24.959 1.00 90.25 315 VAL A O 1
ATOM 2487 N N . LEU A 1 316 ? 25.800 4.400 -26.978 1.00 90.38 316 LEU A N 1
ATOM 2488 C CA . LEU A 1 316 ? 24.416 4.830 -26.842 1.00 90.38 316 LEU A CA 1
ATOM 2489 C C . LEU A 1 316 ? 23.532 3.611 -26.584 1.00 90.38 316 LEU A C 1
ATOM 2491 O O . LEU A 1 316 ? 23.654 2.597 -27.268 1.00 90.38 316 LEU A O 1
ATOM 2495 N N . GLU A 1 317 ? 22.620 3.737 -25.629 1.00 89.19 317 GLU A N 1
ATOM 2496 C CA . GLU A 1 317 ? 21.566 2.759 -25.373 1.00 89.19 317 GLU A CA 1
ATOM 2497 C C . GLU A 1 317 ? 20.202 3.408 -25.580 1.00 89.19 317 GLU A C 1
ATOM 2499 O O . GLU A 1 317 ? 19.970 4.547 -25.162 1.00 89.19 317 GLU A O 1
ATOM 2504 N N . LYS A 1 318 ? 19.280 2.662 -26.193 1.00 88.94 318 LYS A N 1
ATOM 2505 C CA . LYS A 1 318 ? 17.873 3.055 -26.260 1.00 88.94 318 LYS A CA 1
ATOM 2506 C C . LYS A 1 318 ? 17.273 2.964 -24.863 1.00 88.94 318 LYS A C 1
ATOM 2508 O O . LYS A 1 318 ? 17.321 1.909 -24.235 1.00 88.94 318 LYS A O 1
ATOM 2513 N N . ARG A 1 319 ? 16.697 4.065 -24.387 1.00 88.81 319 ARG A N 1
ATOM 2514 C CA . ARG A 1 319 ? 15.972 4.132 -23.114 1.00 88.81 319 ARG A CA 1
ATOM 2515 C C . ARG A 1 319 ? 14.585 4.721 -23.324 1.00 88.81 319 ARG A C 1
ATOM 2517 O O . ARG A 1 319 ? 14.406 5.577 -24.192 1.00 88.81 319 ARG A O 1
ATOM 2524 N N . CYS A 1 320 ? 13.634 4.277 -22.508 1.00 89.06 320 CYS A N 1
ATOM 2525 C CA . CYS A 1 320 ? 12.310 4.881 -22.422 1.00 89.06 320 CYS A CA 1
ATOM 2526 C C . CYS A 1 320 ? 12.284 5.973 -21.352 1.00 89.06 320 CYS A C 1
ATOM 2528 O O . CYS A 1 320 ? 12.955 5.859 -20.325 1.00 89.06 320 CYS A O 1
ATOM 2530 N N . TYR A 1 321 ? 11.488 7.009 -21.584 1.00 89.75 321 TYR A N 1
ATOM 2531 C CA . TYR A 1 321 ? 11.160 8.024 -20.590 1.00 89.75 321 TYR A CA 1
ATOM 2532 C C . TYR A 1 321 ? 9.689 8.428 -20.716 1.00 89.75 321 TYR A C 1
ATOM 2534 O O . TYR A 1 321 ? 9.078 8.248 -21.770 1.00 89.75 321 TYR A O 1
ATOM 2542 N N . LEU A 1 322 ? 9.121 8.936 -19.624 1.00 90.56 322 LEU A N 1
ATOM 2543 C CA . LEU A 1 322 ? 7.757 9.453 -19.582 1.00 90.56 322 LEU A CA 1
ATOM 2544 C C . LEU A 1 322 ? 7.792 10.975 -19.661 1.00 90.56 322 LEU A C 1
ATOM 2546 O O . LEU A 1 322 ? 8.575 11.613 -18.958 1.00 90.56 322 LEU A O 1
ATOM 2550 N N . GLU A 1 323 ? 6.929 11.548 -20.490 1.00 93.81 323 GLU A N 1
ATOM 2551 C CA . GLU A 1 323 ? 6.761 12.994 -20.607 1.00 93.81 323 GLU A CA 1
ATOM 2552 C C . GLU A 1 323 ? 5.276 13.352 -20.506 1.00 93.81 323 GLU A C 1
ATOM 2554 O O . GLU A 1 323 ? 4.411 12.666 -21.057 1.00 93.81 323 GLU A O 1
ATOM 2559 N N . ALA A 1 324 ? 4.968 14.411 -19.759 1.00 94.62 324 ALA A N 1
ATOM 2560 C CA . ALA A 1 324 ? 3.600 14.871 -19.573 1.00 94.62 324 ALA A CA 1
ATOM 2561 C C . ALA A 1 324 ? 3.064 15.493 -20.874 1.00 94.62 324 ALA A C 1
ATOM 2563 O O . ALA A 1 324 ? 3.688 16.379 -21.453 1.00 94.62 324 ALA A O 1
ATOM 2564 N N . LYS A 1 325 ? 1.872 15.077 -21.313 1.00 95.19 325 LYS A N 1
ATOM 2565 C CA . LYS A 1 325 ? 1.189 15.656 -22.489 1.00 95.19 325 LYS A CA 1
ATOM 2566 C C . LYS A 1 325 ? 0.429 16.939 -22.159 1.00 95.19 325 LYS A C 1
ATOM 2568 O O . LYS A 1 325 ? 0.043 17.689 -23.052 1.00 95.19 325 LYS A O 1
ATOM 2573 N N . LYS A 1 326 ? 0.130 17.136 -20.877 1.00 93.38 326 LYS A N 1
ATOM 2574 C CA . LYS A 1 326 ? -0.643 18.250 -20.326 1.00 93.38 326 LYS A CA 1
ATOM 2575 C C . LYS A 1 326 ? -0.190 18.512 -18.893 1.00 93.38 326 LYS A C 1
ATOM 2577 O O . LYS A 1 326 ? 0.505 17.688 -18.308 1.00 93.38 326 LYS A O 1
ATOM 2582 N N . ALA A 1 327 ? -0.591 19.647 -18.326 1.00 93.62 327 ALA A N 1
ATOM 2583 C CA . ALA A 1 327 ? -0.360 19.912 -16.911 1.00 93.62 327 ALA A CA 1
ATOM 2584 C C . ALA A 1 327 ? -1.049 18.833 -16.054 1.00 93.62 327 ALA A C 1
ATOM 2586 O O . ALA A 1 327 ? -2.232 18.558 -16.256 1.00 93.62 327 ALA A O 1
ATOM 2587 N N . ILE A 1 328 ? -0.300 18.243 -15.121 1.00 89.19 328 ILE A N 1
ATOM 2588 C CA . ILE A 1 328 ? -0.774 17.238 -14.162 1.00 89.19 328 ILE A CA 1
ATOM 2589 C C . ILE A 1 328 ? -0.774 17.907 -12.791 1.00 89.19 328 ILE A C 1
ATOM 2591 O O . ILE A 1 328 ? 0.233 18.502 -12.394 1.00 89.19 328 ILE A O 1
ATOM 2595 N N . LYS A 1 329 ? -1.907 17.885 -12.085 1.00 83.44 329 LYS A N 1
ATOM 2596 C CA . LYS A 1 329 ? -1.985 18.499 -10.753 1.00 83.44 329 LYS A CA 1
ATOM 2597 C C . LYS A 1 329 ? -1.209 17.660 -9.737 1.00 83.44 329 LYS A C 1
ATOM 2599 O O . LYS A 1 329 ? -1.102 16.446 -9.868 1.00 83.44 329 LYS A O 1
ATOM 2604 N N . ARG A 1 330 ? -0.696 18.297 -8.679 1.00 75.88 330 ARG A N 1
ATOM 2605 C CA . ARG A 1 330 ? -0.077 17.568 -7.561 1.00 75.88 330 ARG A CA 1
ATOM 2606 C C . ARG A 1 330 ? -1.094 16.587 -6.962 1.00 75.88 330 ARG A C 1
ATOM 2608 O O . ARG A 1 330 ? -2.210 16.997 -6.654 1.00 75.88 330 ARG A O 1
ATOM 2615 N N . GLY A 1 331 ? -0.690 15.327 -6.807 1.00 69.81 331 GLY A N 1
ATOM 2616 C CA . GLY A 1 331 ? -1.545 14.235 -6.329 1.00 69.81 331 GLY A CA 1
ATOM 2617 C C . GLY A 1 331 ? -2.411 13.574 -7.408 1.00 69.81 331 GLY A C 1
ATOM 2618 O O . GLY A 1 331 ? -3.034 12.557 -7.127 1.00 69.81 331 GLY A O 1
ATOM 2619 N N . GLU A 1 332 ? -2.451 14.105 -8.633 1.00 78.38 332 GLU A N 1
ATOM 2620 C CA . GLU A 1 332 ? -3.122 13.446 -9.757 1.00 78.38 332 GLU A CA 1
ATOM 2621 C C . GLU A 1 332 ? -2.262 12.291 -10.288 1.00 78.38 332 GLU A C 1
ATOM 2623 O O . GLU A 1 332 ? -1.042 12.414 -10.425 1.00 78.38 332 GLU A O 1
ATOM 2628 N N . GLU A 1 333 ? -2.903 11.163 -10.597 1.00 81.56 333 GLU A N 1
ATOM 2629 C CA . GLU A 1 333 ? -2.211 9.971 -11.079 1.00 81.56 333 GLU A CA 1
ATOM 2630 C C . GLU A 1 333 ? -1.628 10.169 -12.489 1.00 81.56 333 GLU A C 1
ATOM 2632 O O . GLU A 1 333 ? -2.278 10.705 -13.387 1.00 81.56 333 GLU A O 1
ATOM 2637 N N . VAL A 1 334 ? -0.392 9.708 -12.701 1.00 88.19 334 VAL A N 1
ATOM 2638 C CA . VAL A 1 334 ? 0.269 9.725 -14.010 1.00 88.19 334 VAL A CA 1
ATOM 2639 C C . VAL A 1 334 ? -0.187 8.504 -14.800 1.00 88.19 334 VAL A C 1
ATOM 2641 O O . VAL A 1 334 ? 0.062 7.360 -14.417 1.00 88.19 334 VAL A O 1
ATOM 2644 N N . THR A 1 335 ? -0.824 8.746 -15.942 1.00 89.38 335 THR A N 1
ATOM 2645 C CA . THR A 1 335 ? -1.396 7.708 -16.798 1.00 89.38 335 THR A CA 1
ATOM 2646 C C . THR A 1 335 ? -0.854 7.762 -18.217 1.00 89.38 335 THR A C 1
ATOM 2648 O O . THR A 1 335 ? -0.727 8.829 -18.822 1.00 89.38 335 THR A O 1
ATOM 2651 N N . ILE A 1 336 ? -0.594 6.584 -18.777 1.00 90.31 336 ILE A N 1
ATOM 2652 C CA . ILE A 1 336 ? -0.175 6.376 -20.165 1.00 90.31 336 ILE A CA 1
ATOM 2653 C C . ILE A 1 336 ? -1.113 5.403 -20.872 1.00 90.31 336 ILE A C 1
ATOM 2655 O O . ILE A 1 336 ? -2.003 4.821 -20.261 1.00 90.31 336 ILE A O 1
ATOM 2659 N N . LYS A 1 337 ? -0.934 5.222 -22.179 1.00 88.38 337 LYS A N 1
ATOM 2660 C CA . LYS A 1 337 ? -1.673 4.225 -22.960 1.00 88.38 337 LYS A CA 1
ATOM 2661 C C . LYS A 1 337 ? -0.756 3.045 -23.280 1.00 88.38 337 LYS A C 1
ATOM 2663 O O . LYS A 1 337 ? 0.201 3.222 -24.027 1.00 88.38 337 LYS A O 1
ATOM 2668 N N . TYR A 1 338 ? -1.062 1.848 -22.780 1.00 79.50 338 TYR A N 1
ATOM 2669 C CA . TYR A 1 338 ? -0.186 0.666 -22.903 1.00 79.50 338 TYR A CA 1
ATOM 2670 C C . TYR A 1 338 ? -0.214 -0.077 -24.251 1.00 79.50 338 TYR A C 1
ATOM 2672 O O . TYR A 1 338 ? 0.155 -1.241 -24.325 1.00 79.50 338 TYR A O 1
ATOM 2680 N N . GLY A 1 339 ? -0.590 0.581 -25.348 1.00 67.56 339 GLY A N 1
ATOM 2681 C CA . GLY A 1 339 ? -0.394 0.038 -26.702 1.00 67.56 339 GLY A CA 1
ATOM 2682 C C . GLY A 1 339 ? -1.298 -1.129 -27.126 1.00 67.56 339 GLY A C 1
ATOM 2683 O O . GLY A 1 339 ? -1.544 -1.249 -28.318 1.00 67.56 339 GLY A O 1
ATOM 2684 N N . ASP A 1 340 ? -1.894 -1.888 -26.204 1.00 59.34 340 ASP A N 1
ATOM 2685 C CA . ASP A 1 340 ? -2.845 -2.965 -26.502 1.00 59.34 340 ASP A CA 1
ATOM 2686 C C . ASP A 1 340 ? -4.058 -2.950 -25.564 1.00 59.34 340 ASP A C 1
ATOM 2688 O O . ASP A 1 340 ? -4.013 -2.442 -24.440 1.00 59.34 340 ASP A O 1
ATOM 2692 N N . LYS A 1 341 ? -5.185 -3.506 -26.033 1.00 53.72 341 LYS A N 1
ATOM 2693 C CA . LYS A 1 341 ? -6.342 -3.778 -25.167 1.00 53.72 341 LYS A CA 1
ATOM 2694 C C . LYS A 1 341 ? -5.866 -4.748 -24.090 1.00 53.72 341 LYS A C 1
ATOM 2696 O O . LYS A 1 341 ? -5.540 -5.875 -24.437 1.00 53.72 341 LYS A O 1
ATOM 2701 N N . ASN A 1 342 ? -5.818 -4.305 -22.829 1.00 51.31 342 ASN A N 1
ATOM 2702 C CA . ASN A 1 342 ? -5.507 -5.129 -21.657 1.00 51.31 342 ASN A CA 1
ATOM 2703 C C . ASN A 1 342 ? -5.969 -6.579 -21.879 1.00 51.31 342 ASN A C 1
ATOM 2705 O O . ASN A 1 342 ? -7.176 -6.826 -21.924 1.00 51.31 342 ASN A O 1
ATOM 2709 N N . ASN A 1 343 ? -5.029 -7.515 -22.041 1.00 49.94 343 ASN A N 1
ATOM 2710 C CA . ASN A 1 343 ? -5.299 -8.946 -22.206 1.00 49.94 343 ASN A CA 1
ATOM 2711 C C . ASN A 1 343 ? -5.914 -9.518 -20.912 1.00 49.94 343 ASN A C 1
ATOM 2713 O O . ASN A 1 343 ? -5.246 -10.197 -20.142 1.00 49.94 343 ASN A O 1
ATOM 2717 N N . GLY A 1 344 ? -7.180 -9.194 -20.638 1.00 51.72 344 GLY A N 1
ATOM 2718 C CA . GLY A 1 344 ? -7.977 -9.743 -19.539 1.00 51.72 344 GLY A CA 1
ATOM 2719 C C . GLY A 1 344 ? -8.160 -8.851 -18.306 1.00 51.72 344 GLY A C 1
ATOM 2720 O O . GLY A 1 344 ? -9.075 -9.117 -17.531 1.00 51.72 344 GLY A O 1
ATOM 2721 N N . SER A 1 345 ? -7.380 -7.779 -18.117 1.00 55.47 345 SER A N 1
ATOM 2722 C CA . SER A 1 345 ? -7.557 -6.887 -16.955 1.00 55.47 345 SER A CA 1
ATOM 2723 C C . SER A 1 345 ? -8.518 -5.728 -17.260 1.00 55.47 345 SER A C 1
ATOM 2725 O O . SER A 1 345 ? -8.251 -4.951 -18.184 1.00 55.47 345 SER A O 1
ATOM 2727 N N . PRO A 1 346 ? -9.610 -5.535 -16.497 1.00 59.03 346 PRO A N 1
ATOM 2728 C CA . PRO A 1 346 ? -10.501 -4.396 -16.697 1.00 59.03 346 PRO A CA 1
ATOM 2729 C C . PRO A 1 346 ? -9.725 -3.078 -16.568 1.00 59.03 346 PRO A C 1
ATOM 2731 O O . PRO A 1 346 ? -8.906 -2.900 -15.666 1.00 59.03 346 PRO A O 1
ATOM 2734 N N . CYS A 1 347 ? -9.938 -2.157 -17.510 1.00 66.88 347 CYS A N 1
ATOM 2735 C CA . CYS A 1 347 ? -9.398 -0.806 -17.400 1.00 66.88 347 CYS A CA 1
ATOM 2736 C C . CYS A 1 347 ? -10.302 0.005 -16.468 1.00 66.88 347 CYS A C 1
ATOM 2738 O O . CYS A 1 347 ? -11.510 0.060 -16.671 1.00 66.88 347 CYS A O 1
ATOM 2740 N N . PHE A 1 348 ? -9.707 0.653 -15.468 1.00 65.56 348 PHE A N 1
ATOM 2741 C CA . PHE A 1 348 ? -10.424 1.464 -14.483 1.00 65.56 348 PHE A CA 1
ATOM 2742 C C . PHE A 1 348 ? -10.336 2.966 -14.779 1.00 65.56 348 PHE A C 1
ATOM 2744 O O . PHE A 1 348 ? -10.560 3.770 -13.882 1.00 65.56 348 PHE A O 1
ATOM 2751 N N . CYS A 1 349 ? -10.000 3.376 -16.008 1.00 72.19 349 CYS A N 1
ATOM 2752 C CA . CYS A 1 349 ? -10.066 4.795 -16.360 1.00 72.19 349 CYS A CA 1
ATOM 2753 C C . CYS A 1 349 ? -11.525 5.268 -16.384 1.00 72.19 349 CYS A C 1
ATOM 2755 O O . CYS A 1 349 ? -12.433 4.458 -16.559 1.00 72.19 349 CYS A O 1
ATOM 2757 N N . ASP A 1 350 ? -11.771 6.571 -16.265 1.00 68.81 350 ASP A N 1
ATOM 2758 C CA . ASP A 1 350 ? -13.137 7.113 -16.166 1.00 68.81 350 ASP A CA 1
ATOM 2759 C C . ASP A 1 350 ? -14.052 6.737 -17.341 1.00 68.81 350 ASP A C 1
ATOM 2761 O O . ASP A 1 350 ? -15.267 6.699 -17.195 1.00 68.81 350 ASP A O 1
ATOM 2765 N N . SER A 1 351 ? -13.481 6.409 -18.503 1.00 70.44 351 SER A N 1
ATOM 2766 C CA . SER A 1 351 ? -14.239 5.943 -19.672 1.00 70.44 351 SER A CA 1
ATOM 2767 C C . SER A 1 351 ? -14.463 4.42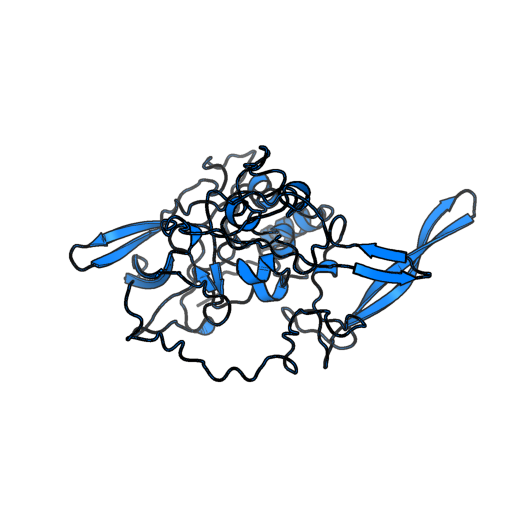8 -19.723 1.00 70.44 351 SER A C 1
ATOM 2769 O O . SER A 1 351 ? -15.226 3.964 -20.565 1.00 70.44 351 SER A O 1
ATOM 2771 N N . CYS A 1 352 ? -13.772 3.653 -18.886 1.00 66.75 352 CYS A N 1
ATOM 2772 C CA . CYS A 1 352 ? -13.849 2.192 -18.836 1.00 66.75 352 CYS A CA 1
ATOM 2773 C C . CYS A 1 352 ? -14.377 1.656 -17.500 1.00 66.75 352 CYS A C 1
ATOM 2775 O O . CYS A 1 352 ? -14.747 0.482 -17.444 1.00 66.75 352 CYS A O 1
ATOM 2777 N N . LYS A 1 353 ? -14.453 2.493 -16.451 1.00 60.16 353 LYS A N 1
ATOM 2778 C CA . LYS A 1 353 ? -15.196 2.174 -15.229 1.00 60.16 353 LYS A CA 1
ATOM 2779 C C . LYS A 1 353 ? -16.615 1.771 -15.654 1.00 60.16 353 LYS A C 1
ATOM 2781 O O . LYS A 1 353 ? -17.271 2.561 -16.339 1.00 60.16 353 LYS A O 1
ATOM 2786 N N . PRO A 1 354 ? -17.099 0.565 -15.307 1.00 53.62 354 PRO A N 1
ATOM 2787 C CA . PRO A 1 354 ? -18.515 0.276 -15.474 1.00 53.62 354 PRO A CA 1
ATOM 2788 C C . PRO A 1 354 ? -19.304 1.356 -14.728 1.00 53.62 354 PRO A C 1
ATOM 2790 O O . PRO A 1 354 ? -18.839 1.846 -13.695 1.00 53.62 354 PRO A O 1
ATOM 2793 N N . LEU A 1 355 ? -20.468 1.748 -15.256 1.00 46.34 355 LEU A N 1
ATOM 2794 C CA . LEU A 1 355 ? -21.426 2.532 -14.480 1.00 46.34 355 LEU A CA 1
ATOM 2795 C C . LEU A 1 355 ? -21.680 1.735 -13.204 1.00 46.34 355 LEU A C 1
ATOM 2797 O O . LEU A 1 355 ? -22.291 0.668 -13.250 1.00 46.34 355 LEU A O 1
ATOM 2801 N N . VAL A 1 356 ? -21.116 2.199 -12.093 1.00 43.41 356 VAL A N 1
ATOM 2802 C CA . VAL A 1 356 ? -21.379 1.606 -10.793 1.00 43.41 356 VAL A CA 1
ATOM 2803 C C . VAL A 1 356 ? -22.772 2.093 -10.430 1.00 43.41 356 VAL A C 1
ATOM 2805 O O . VAL A 1 356 ? -22.930 3.134 -9.800 1.00 43.41 356 VAL A O 1
ATOM 2808 N N . ASP A 1 357 ? -23.793 1.374 -10.891 1.00 37.66 357 ASP A N 1
ATOM 2809 C CA . ASP A 1 357 ? -25.028 1.325 -10.121 1.00 37.66 357 ASP A CA 1
ATOM 2810 C C . ASP A 1 357 ? -24.599 0.774 -8.754 1.00 37.66 357 ASP A C 1
ATOM 2812 O O . ASP A 1 357 ? -23.846 -0.210 -8.737 1.00 37.66 357 ASP A O 1
ATOM 2816 N N . PRO A 1 358 ? -24.929 1.415 -7.620 1.00 36.81 358 PRO A N 1
ATOM 2817 C CA . PRO A 1 358 ? -24.625 0.853 -6.318 1.00 36.81 358 PRO A CA 1
ATOM 2818 C C . PRO A 1 358 ? -25.327 -0.498 -6.252 1.00 36.81 358 PRO A C 1
ATOM 2820 O O . PRO A 1 358 ? -26.523 -0.587 -5.990 1.00 36.81 358 PRO A O 1
ATOM 2823 N N . VAL A 1 359 ? -24.585 -1.562 -6.548 1.00 35.00 359 VAL A N 1
ATOM 2824 C CA . VAL A 1 359 ? -25.033 -2.915 -6.295 1.00 35.00 359 VAL A CA 1
ATOM 2825 C C . VAL A 1 359 ? -25.106 -2.982 -4.781 1.00 35.00 359 VAL A C 1
ATOM 2827 O O . VAL A 1 359 ? -24.097 -3.178 -4.104 1.00 35.00 359 VAL A O 1
ATOM 2830 N N . GLU A 1 360 ? -26.305 -2.768 -4.236 1.00 33.84 360 GLU A N 1
ATOM 2831 C CA . GLU A 1 360 ? -26.689 -3.453 -3.016 1.00 33.84 360 GLU A CA 1
ATOM 2832 C C . GLU A 1 360 ? -26.313 -4.911 -3.264 1.00 33.84 360 GLU A C 1
ATOM 2834 O O . GLU A 1 360 ? -26.940 -5.597 -4.073 1.00 33.84 360 GLU A O 1
ATOM 2839 N N . LEU A 1 361 ? -25.230 -5.368 -2.636 1.00 31.86 361 LEU A N 1
ATOM 2840 C CA . LEU A 1 361 ? -24.963 -6.785 -2.472 1.00 31.86 361 LEU A CA 1
ATOM 2841 C C . LEU A 1 361 ? -26.157 -7.327 -1.684 1.00 31.86 361 LEU A C 1
ATOM 2843 O O . LEU A 1 361 ? -26.150 -7.347 -0.456 1.00 31.86 361 LEU A O 1
ATOM 2847 N N . GLN A 1 362 ? -27.232 -7.681 -2.385 1.00 28.20 362 GLN A N 1
ATOM 2848 C CA . GLN A 1 362 ? -28.346 -8.400 -1.809 1.00 28.20 362 GLN A CA 1
ATOM 2849 C C . GLN A 1 362 ? -27.826 -9.807 -1.557 1.00 28.20 362 GLN A C 1
ATOM 2851 O O . GLN A 1 362 ? -27.791 -10.655 -2.444 1.00 28.20 362 GLN A O 1
ATOM 2856 N N . TRP A 1 363 ? -27.344 -10.017 -0.335 1.00 33.38 363 TRP A N 1
ATOM 2857 C CA . TRP A 1 363 ? -27.186 -11.348 0.222 1.00 33.38 363 TRP A CA 1
ATOM 2858 C C . TRP A 1 363 ? -28.533 -12.047 0.058 1.00 33.38 363 TRP A C 1
ATOM 2860 O O . TRP A 1 363 ? -29.553 -11.526 0.524 1.00 33.38 363 TRP A O 1
ATOM 2870 N N . ASP A 1 364 ? -28.559 -13.180 -0.642 1.00 35.00 364 ASP A N 1
ATOM 2871 C CA . ASP A 1 364 ? -29.762 -13.996 -0.707 1.00 35.00 364 ASP A CA 1
ATOM 2872 C C . ASP A 1 364 ? -30.069 -14.475 0.713 1.00 35.00 364 ASP A C 1
ATOM 2874 O O . ASP A 1 364 ? -29.433 -15.387 1.237 1.00 35.00 364 ASP A O 1
ATOM 2878 N N . LYS A 1 365 ? -31.041 -13.825 1.359 1.00 40.69 365 LYS A N 1
ATOM 2879 C CA . LYS A 1 365 ? -31.492 -14.162 2.715 1.00 40.69 365 LYS A CA 1
ATOM 2880 C C . LYS A 1 365 ? -32.111 -15.564 2.792 1.00 40.69 365 LYS A C 1
ATOM 2882 O O . LYS A 1 365 ? -32.453 -16.002 3.885 1.00 40.69 365 LYS A O 1
ATOM 2887 N N . ASN A 1 366 ? -32.282 -16.241 1.653 1.00 39.31 366 ASN A N 1
ATOM 2888 C CA . ASN A 1 366 ? -32.811 -17.595 1.557 1.00 39.31 366 ASN A CA 1
ATOM 2889 C C . ASN A 1 366 ? -31.743 -18.646 1.228 1.00 39.31 366 ASN A C 1
ATOM 2891 O O . ASN A 1 366 ? -32.110 -19.810 1.041 1.00 39.31 366 ASN A O 1
ATOM 2895 N N . ALA A 1 367 ? -30.458 -18.280 1.153 1.00 35.56 367 ALA A N 1
ATOM 2896 C CA . ALA A 1 367 ? -29.388 -19.266 1.084 1.00 35.56 367 ALA A CA 1
ATOM 2897 C C . ALA A 1 367 ? -29.427 -20.095 2.376 1.00 35.56 367 ALA A C 1
ATOM 2899 O O . ALA A 1 367 ? -29.103 -19.606 3.456 1.00 35.56 367 ALA A O 1
ATOM 2900 N N . LYS A 1 368 ? -29.934 -21.325 2.274 1.00 31.06 368 LYS A N 1
ATOM 2901 C CA . LYS A 1 368 ? -29.913 -22.281 3.375 1.00 31.06 368 LYS A CA 1
ATOM 2902 C C . LYS A 1 368 ? -28.473 -22.731 3.576 1.00 31.06 368 LYS A C 1
ATOM 2904 O O . LYS A 1 368 ? -27.817 -23.106 2.606 1.00 31.06 368 LYS A O 1
ATOM 2909 N N . ASP A 1 369 ? -28.024 -22.680 4.821 1.00 37.28 369 ASP A N 1
ATOM 2910 C CA . ASP A 1 369 ? -26.798 -23.335 5.257 1.00 37.28 369 ASP A CA 1
ATOM 2911 C C . ASP A 1 369 ? -26.997 -24.853 5.107 1.00 37.28 369 ASP A C 1
ATOM 2913 O O . ASP A 1 369 ? -27.736 -25.455 5.891 1.00 37.28 369 ASP A O 1
ATOM 2917 N N . ASP A 1 370 ? -26.395 -25.445 4.073 1.00 35.41 370 ASP A N 1
ATOM 2918 C CA . ASP A 1 370 ? -26.255 -26.900 3.908 1.00 35.41 370 ASP A CA 1
ATOM 2919 C C . ASP A 1 370 ? -24.863 -27.364 4.364 1.00 35.41 370 ASP A C 1
ATOM 2921 O O . ASP A 1 370 ? -23.854 -26.732 3.956 1.00 35.41 370 ASP A O 1
#

InterPro domains:
  IPR001214 SET domain [PF00856] (238-339)
  IPR001214 SET domain [PS50280] (221-339)
  IPR013083 Zinc finger, RING/FYVE/PHD-type [G3DSA:3.30.40.10] (47-154)
  IPR046341 SET domain superfamily [G3DSA:2.170.270.10] (244-357)
  IPR046341 SET domain superfamily [SSF82199] (266-352)